Protein AF-A0A078M2H1-F1 (afdb_monomer)

Foldseek 3Di:
DPLAAQLEEEEDADWAPDDQFWGWDADPPAPFGTFPLQTHGDDDVDDPDDLLVSQCVQQSNQQVVCLLQLAADDSVRSVVCSPVVVVQVVLVVLSYGGYHLVRDQCVVSQVSYDLSYEYEAEAPSRVVSVCVRCVVCVVVRNYHYDYDYHSHPVDPDLSRPRRVDPDPDDPSCVVSCVVSVVPRVVSNCSSPVPDD

pLDDT: mean 82.51, std 16.73, range [31.75, 97.06]

Radius of gyration: 16.87 Å; Cα contacts (8 Å, |Δi|>4): 284; chains: 1; bounding box: 50×32×49 Å

Structure (mmCIF, N/CA/C/O backbone):
data_AF-A0A078M2H1-F1
#
_entry.id   AF-A0A078M2H1-F1
#
loop_
_atom_site.group_PDB
_atom_site.id
_atom_site.type_symbol
_atom_site.label_atom_id
_atom_site.label_alt_id
_atom_site.label_comp_id
_atom_site.label_asym_id
_atom_site.label_entity_id
_atom_site.label_seq_id
_atom_site.pdbx_PDB_ins_code
_atom_site.Cartn_x
_atom_site.Cartn_y
_atom_site.Cartn_z
_atom_site.occupancy
_atom_site.B_iso_or_equiv
_atom_site.auth_seq_id
_atom_site.auth_comp_id
_atom_site.auth_asym_id
_atom_site.auth_atom_id
_atom_site.pdbx_PDB_model_num
ATOM 1 N N . MET A 1 1 ? -27.113 0.661 0.674 1.00 39.84 1 MET A N 1
ATOM 2 C CA . MET A 1 1 ? -25.669 0.653 0.368 1.00 39.84 1 MET A CA 1
ATOM 3 C C . MET A 1 1 ? -25.062 -0.439 1.224 1.00 39.84 1 MET A C 1
ATOM 5 O O . MET A 1 1 ? -25.234 -0.373 2.432 1.00 39.84 1 MET A O 1
ATOM 9 N N . HIS A 1 2 ? -24.486 -1.487 0.631 1.00 3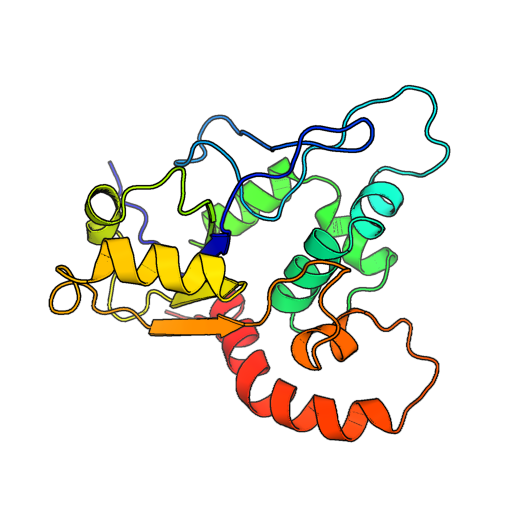9.72 2 HIS A N 1
ATOM 10 C CA . HIS A 1 2 ? -23.694 -2.438 1.411 1.00 39.72 2 HIS A CA 1
ATOM 11 C C . HIS A 1 2 ? -22.435 -1.694 1.863 1.00 39.72 2 HIS A C 1
ATOM 13 O O . HIS A 1 2 ? -21.649 -1.276 1.018 1.00 39.72 2 HIS A O 1
ATOM 19 N N . ASN A 1 3 ? -22.292 -1.445 3.164 1.00 54.53 3 ASN A N 1
ATOM 20 C CA . ASN A 1 3 ? -21.039 -0.939 3.713 1.00 54.53 3 ASN A CA 1
ATOM 21 C C . ASN A 1 3 ? -20.023 -2.082 3.631 1.00 54.53 3 ASN A C 1
ATOM 23 O O . ASN A 1 3 ? -20.077 -3.013 4.427 1.00 54.53 3 ASN A O 1
ATOM 27 N N . GLU A 1 4 ? -19.154 -2.053 2.621 1.00 76.06 4 GLU A N 1
ATOM 28 C CA . GLU A 1 4 ? -18.017 -2.970 2.531 1.00 76.06 4 GLU A CA 1
ATOM 29 C C . GLU A 1 4 ? -17.060 -2.679 3.698 1.00 76.06 4 GLU A C 1
ATOM 31 O O . GLU A 1 4 ? -16.444 -1.601 3.746 1.00 76.06 4 GLU A O 1
ATOM 36 N N . ASN A 1 5 ? -16.957 -3.626 4.638 1.00 85.31 5 ASN A N 1
ATOM 37 C CA . ASN A 1 5 ? -15.998 -3.567 5.741 1.00 85.31 5 ASN A CA 1
ATOM 38 C C . ASN A 1 5 ? -14.567 -3.543 5.192 1.00 85.31 5 ASN A C 1
ATOM 40 O O . ASN A 1 5 ? -14.209 -4.287 4.274 1.00 85.31 5 ASN A O 1
ATOM 44 N N . ILE A 1 6 ? -13.734 -2.687 5.777 1.00 91.88 6 ILE A N 1
ATOM 45 C CA . ILE A 1 6 ? -12.313 -2.601 5.455 1.00 91.88 6 ILE A CA 1
ATOM 46 C C . ILE A 1 6 ? -11.591 -3.670 6.272 1.00 91.88 6 ILE A C 1
ATOM 48 O O . ILE A 1 6 ? -11.530 -3.597 7.496 1.00 91.88 6 ILE A O 1
ATOM 52 N N . ARG A 1 7 ? -11.004 -4.652 5.588 1.00 91.19 7 ARG A N 1
ATOM 53 C CA . ARG A 1 7 ? -10.218 -5.719 6.227 1.00 91.19 7 ARG A CA 1
ATOM 54 C C . ARG A 1 7 ? -8.783 -5.280 6.455 1.00 91.19 7 ARG A C 1
ATOM 56 O O . ARG A 1 7 ? -8.228 -5.505 7.523 1.00 91.19 7 ARG A O 1
ATOM 63 N N . VAL A 1 8 ? -8.190 -4.625 5.457 1.00 93.12 8 VAL A N 1
ATOM 64 C CA . VAL A 1 8 ? -6.837 -4.073 5.557 1.00 93.12 8 VAL A CA 1
ATOM 65 C C . VAL A 1 8 ? -6.813 -2.655 5.005 1.00 93.12 8 VAL A C 1
ATOM 67 O O . VAL A 1 8 ? -7.212 -2.414 3.865 1.00 93.12 8 VAL A O 1
ATOM 70 N N . LEU A 1 9 ? -6.283 -1.722 5.789 1.00 95.12 9 LEU A N 1
ATOM 71 C CA . LEU A 1 9 ? -6.011 -0.357 5.366 1.00 95.12 9 LEU A CA 1
ATOM 72 C C . LEU A 1 9 ? -4.499 -0.138 5.279 1.00 95.12 9 LEU A C 1
ATOM 74 O O . LEU A 1 9 ? -3.807 -0.044 6.290 1.00 95.12 9 LEU A O 1
ATOM 78 N N . VAL A 1 10 ? -3.976 -0.051 4.061 1.00 96.38 10 VAL A N 1
ATOM 79 C CA . VAL A 1 10 ? -2.576 0.278 3.789 1.00 96.38 10 VAL A CA 1
ATOM 80 C C . VAL A 1 10 ? -2.447 1.790 3.661 1.00 96.38 10 VAL A C 1
ATOM 82 O O . VAL A 1 10 ? -2.921 2.394 2.697 1.00 96.38 10 VAL A O 1
ATOM 85 N N . VAL A 1 11 ? -1.790 2.414 4.631 1.00 96.69 11 VAL A N 1
ATOM 86 C CA . VAL A 1 11 ? -1.779 3.867 4.786 1.00 96.69 11 VAL A CA 1
ATOM 87 C C . VAL A 1 11 ? -0.423 4.440 4.377 1.00 96.69 11 VAL A C 1
ATOM 89 O O . VAL A 1 11 ? 0.631 4.075 4.907 1.00 96.69 11 VAL A O 1
ATOM 92 N N . GLY A 1 12 ? -0.453 5.359 3.415 1.00 95.75 12 GLY A N 1
ATOM 93 C CA . GLY A 1 12 ? 0.653 6.240 3.057 1.00 95.75 12 GLY A CA 1
ATOM 94 C C . GLY A 1 12 ? 0.450 7.648 3.607 1.00 95.75 12 GLY A C 1
ATOM 95 O O . GLY A 1 12 ? -0.657 8.036 3.978 1.00 95.75 12 GLY A O 1
ATOM 96 N N . LEU A 1 13 ? 1.524 8.437 3.654 1.00 95.69 13 LEU A N 1
ATOM 97 C CA . LEU A 1 13 ? 1.434 9.826 4.104 1.00 95.69 13 LEU A CA 1
ATOM 98 C C . LEU A 1 13 ? 0.734 10.718 3.069 1.00 95.69 13 LEU A C 1
ATOM 100 O O . LEU A 1 13 ? -0.142 11.510 3.405 1.00 95.69 13 LEU A O 1
ATOM 104 N N . ASP A 1 14 ? 1.187 10.637 1.822 1.00 95.44 14 ASP A N 1
ATOM 105 C CA . ASP A 1 14 ? 0.842 11.563 0.749 1.00 95.44 14 ASP A CA 1
ATOM 106 C C . ASP A 1 14 ? 0.914 10.844 -0.599 1.00 95.44 14 ASP A C 1
ATOM 108 O O . ASP A 1 14 ? 1.615 9.836 -0.754 1.00 95.44 14 ASP A O 1
ATOM 112 N N . LYS A 1 15 ? 0.221 11.392 -1.592 1.00 94.56 15 LYS A N 1
ATOM 113 C CA . LYS A 1 15 ? 0.168 10.825 -2.938 1.00 94.56 15 LYS A CA 1
ATOM 114 C C . LYS A 1 15 ? 1.531 10.859 -3.625 1.00 94.56 15 LYS A C 1
ATOM 116 O O . LYS A 1 15 ? 2.390 11.692 -3.326 1.00 94.56 15 LYS A O 1
ATOM 121 N N . TYR A 1 16 ? 1.717 9.999 -4.629 1.00 92.31 16 TYR A N 1
ATOM 122 C CA . TYR A 1 16 ? 2.923 10.061 -5.455 1.00 92.31 16 TYR A CA 1
ATOM 123 C C . TYR A 1 16 ? 3.120 11.462 -6.056 1.00 92.31 16 TYR A C 1
ATOM 125 O O . TYR A 1 16 ? 2.176 12.024 -6.625 1.00 92.31 16 TYR A O 1
ATOM 133 N N . PRO A 1 17 ? 4.351 12.007 -6.028 1.00 90.88 17 PRO A N 1
ATOM 134 C CA . PRO A 1 17 ? 4.643 13.259 -6.699 1.00 90.88 17 PRO A CA 1
ATOM 135 C C . PRO A 1 17 ? 4.486 13.084 -8.207 1.00 90.88 17 PRO A C 1
ATOM 137 O O . PRO A 1 17 ? 4.957 12.107 -8.799 1.00 90.88 17 PRO A O 1
ATOM 140 N N . ARG A 1 18 ? 3.862 14.070 -8.849 1.00 92.50 18 ARG A N 1
ATOM 141 C CA . ARG A 1 18 ? 3.760 14.119 -10.305 1.00 92.50 18 ARG A CA 1
ATOM 142 C C . ARG A 1 18 ? 5.128 14.452 -10.897 1.00 92.50 18 ARG A C 1
ATOM 144 O O . ARG A 1 18 ? 5.689 15.507 -10.622 1.00 92.50 18 ARG A O 1
ATOM 151 N N . ASN A 1 19 ? 5.650 13.563 -11.732 1.00 90.44 19 ASN A N 1
ATOM 152 C CA . ASN A 1 19 ? 6.889 13.771 -12.478 1.00 90.44 19 ASN A CA 1
ATOM 153 C C . ASN A 1 19 ? 6.769 13.178 -13.893 1.00 90.44 19 ASN A C 1
ATOM 155 O O . ASN A 1 19 ? 5.705 12.724 -14.293 1.00 90.44 19 ASN A O 1
ATOM 159 N N . LYS A 1 20 ? 7.850 13.175 -14.674 1.00 87.94 20 LYS A N 1
ATOM 160 C CA . LYS A 1 20 ? 7.848 12.658 -16.056 1.00 87.94 20 LYS A CA 1
ATOM 161 C C . LYS A 1 20 ? 7.541 11.159 -16.175 1.00 87.94 20 LYS A C 1
ATOM 163 O O . LYS A 1 20 ? 6.956 10.718 -17.155 1.00 87.94 20 LYS A O 1
ATOM 168 N N . ARG A 1 21 ? 7.904 10.365 -15.166 1.00 88.44 21 ARG A N 1
ATOM 169 C CA . ARG A 1 21 ? 7.806 8.897 -15.192 1.00 88.44 21 ARG A CA 1
ATOM 170 C C . ARG A 1 21 ? 6.458 8.397 -14.684 1.00 88.44 21 ARG A C 1
ATOM 172 O O . ARG A 1 21 ? 5.886 7.480 -15.269 1.00 88.44 21 ARG A O 1
ATOM 179 N N . TYR A 1 22 ? 5.966 8.990 -13.601 1.00 93.38 22 TYR A N 1
ATOM 180 C CA . TYR A 1 22 ? 4.737 8.572 -12.932 1.00 93.38 22 TYR A CA 1
ATOM 181 C C . TYR A 1 22 ? 4.099 9.715 -12.132 1.00 93.38 22 TYR A C 1
ATOM 183 O O . TYR A 1 22 ? 4.688 10.783 -11.943 1.00 93.38 22 TYR A O 1
ATOM 191 N N . GLY A 1 23 ? 2.883 9.484 -11.651 1.00 95.62 23 GLY A N 1
ATOM 192 C CA . GLY A 1 23 ? 2.156 10.392 -10.773 1.00 95.62 23 GLY A CA 1
ATOM 193 C C . GLY A 1 23 ? 1.088 9.677 -9.941 1.00 95.62 23 GLY A C 1
ATOM 194 O O . GLY A 1 23 ? 1.080 8.444 -9.879 1.00 95.62 23 GLY A O 1
ATOM 195 N N . PRO A 1 24 ? 0.195 10.443 -9.295 1.00 96.56 24 PRO A N 1
ATOM 196 C CA . PRO A 1 24 ? -0.878 9.883 -8.485 1.00 96.56 24 PRO A CA 1
ATOM 197 C C . PRO A 1 24 ? -1.902 9.147 -9.358 1.00 96.56 24 PRO A C 1
ATOM 199 O O . PRO A 1 24 ? -2.243 9.609 -10.452 1.00 96.56 24 PRO A O 1
ATOM 202 N N . LEU A 1 25 ? -2.392 8.012 -8.859 1.00 96.12 25 LEU A N 1
ATOM 203 C CA . LEU A 1 25 ? -3.487 7.258 -9.459 1.00 96.12 25 LEU A CA 1
ATOM 204 C C . LEU A 1 25 ? -4.806 7.642 -8.779 1.00 96.12 25 LEU A C 1
ATOM 206 O O . LEU A 1 25 ? -4.923 7.547 -7.560 1.00 96.12 25 LEU A O 1
ATOM 210 N N . SER A 1 26 ? -5.792 8.037 -9.581 1.00 94.31 26 SER A N 1
ATOM 211 C CA . SER A 1 26 ? -7.188 8.214 -9.170 1.00 94.31 26 SER A CA 1
ATOM 212 C C . SER A 1 26 ? -8.051 7.333 -10.060 1.00 94.31 26 SER A C 1
ATOM 214 O O . SER A 1 26 ? -7.862 7.337 -11.279 1.00 94.31 26 SER A O 1
ATOM 216 N N . LEU A 1 27 ? -8.984 6.597 -9.461 1.00 92.00 27 LEU A N 1
ATOM 217 C CA . LEU A 1 27 ? -9.858 5.654 -10.154 1.00 92.00 27 LEU A CA 1
ATOM 218 C C . LEU A 1 27 ? -11.318 5.989 -9.874 1.00 92.00 27 LEU A C 1
ATOM 220 O O . LEU A 1 27 ? -11.693 6.309 -8.748 1.00 92.00 27 LEU A O 1
ATOM 224 N N . LYS A 1 28 ? -12.160 5.886 -10.902 1.00 87.00 28 LYS A N 1
ATOM 225 C CA . LYS A 1 28 ? -13.607 6.019 -10.730 1.00 87.00 28 LYS A CA 1
ATOM 226 C C . LYS A 1 28 ? -14.126 4.812 -9.944 1.00 87.00 28 LYS A C 1
ATOM 228 O O . LYS A 1 28 ? -13.839 3.679 -10.310 1.00 87.00 28 LYS A O 1
ATOM 233 N N . GLY A 1 29 ? -14.912 5.055 -8.896 1.00 82.00 29 GLY A N 1
ATOM 234 C CA . GLY A 1 29 ? -15.460 3.986 -8.049 1.00 82.00 29 GLY A CA 1
ATOM 235 C C . GLY A 1 29 ? -14.485 3.446 -6.997 1.00 82.00 29 GLY A C 1
ATOM 236 O O . GLY A 1 29 ? -14.784 2.445 -6.345 1.00 82.00 29 GLY A O 1
ATOM 237 N N . TYR A 1 30 ? -13.332 4.095 -6.822 1.00 87.50 30 TYR A N 1
ATOM 238 C CA . TYR A 1 30 ? -12.505 3.927 -5.636 1.00 87.50 30 TYR A CA 1
ATOM 239 C C . TYR A 1 30 ? -12.925 4.964 -4.596 1.00 87.50 30 TYR A C 1
ATOM 241 O O . TYR A 1 30 ? -13.075 6.138 -4.926 1.00 87.50 30 TYR A O 1
ATOM 249 N N . ASP A 1 31 ? -13.144 4.523 -3.360 1.00 82.69 31 ASP A N 1
ATOM 250 C CA . ASP A 1 31 ? -13.816 5.319 -2.322 1.00 82.69 31 ASP A CA 1
ATOM 251 C C . ASP A 1 31 ? -12.963 6.508 -1.827 1.00 82.69 31 ASP A C 1
ATOM 253 O O . ASP A 1 31 ? -13.439 7.339 -1.061 1.00 82.69 31 ASP A O 1
ATOM 257 N N . PHE A 1 32 ? -11.708 6.599 -2.278 1.00 85.94 32 PHE A N 1
ATOM 258 C CA . PHE A 1 32 ? -10.715 7.577 -1.841 1.00 85.94 32 PHE A CA 1
ATOM 259 C C . PHE A 1 32 ? -10.132 8.365 -3.025 1.00 85.94 32 PHE A C 1
ATOM 261 O O . PHE A 1 32 ? -10.048 7.862 -4.147 1.00 85.94 32 PHE A O 1
ATOM 268 N N . CYS A 1 33 ? -9.673 9.594 -2.766 1.00 86.50 33 CYS A N 1
ATOM 269 C CA . CYS A 1 33 ? -9.192 10.529 -3.792 1.00 86.50 33 CYS A CA 1
ATOM 270 C C . CYS A 1 33 ? -8.046 9.972 -4.654 1.00 86.50 33 CYS A C 1
ATOM 272 O O . CYS A 1 33 ? -8.110 9.983 -5.891 1.00 86.50 33 CYS A O 1
ATOM 274 N N . THR A 1 34 ? -6.975 9.505 -4.010 1.00 94.38 34 THR A N 1
ATOM 275 C CA . THR A 1 34 ? -5.833 8.889 -4.688 1.00 94.38 34 THR A CA 1
ATOM 276 C C . THR A 1 34 ? -5.389 7.613 -3.986 1.00 94.38 34 THR A C 1
ATOM 278 O O . THR A 1 34 ? -5.473 7.480 -2.766 1.00 94.38 34 THR A O 1
ATOM 281 N N . VAL A 1 35 ? -4.898 6.664 -4.780 1.00 96.06 35 VAL A N 1
ATOM 282 C CA . VAL A 1 35 ? -4.426 5.366 -4.298 1.00 96.06 35 VAL A CA 1
ATOM 283 C C . VAL A 1 35 ? -2.999 5.517 -3.762 1.00 96.06 35 VAL A C 1
ATOM 285 O O . VAL A 1 35 ? -2.096 5.944 -4.488 1.00 96.06 35 VAL A O 1
ATOM 288 N N . ALA A 1 36 ? -2.771 5.172 -2.493 1.00 96.19 36 ALA A N 1
ATOM 289 C CA . ALA A 1 36 ? -1.424 5.172 -1.921 1.00 96.19 36 ALA A CA 1
ATOM 290 C C . ALA A 1 36 ? -0.551 4.059 -2.519 1.00 96.19 36 ALA A C 1
ATOM 292 O O . ALA A 1 36 ? -1.036 2.990 -2.873 1.00 96.19 36 ALA A O 1
ATOM 293 N N . PHE A 1 37 ? 0.758 4.304 -2.623 1.00 96.00 37 PHE A N 1
ATOM 294 C CA . PHE A 1 37 ? 1.787 3.354 -3.087 1.00 96.00 37 PHE A CA 1
ATOM 295 C C . PHE A 1 37 ? 1.630 2.748 -4.490 1.00 96.00 37 PHE A C 1
ATOM 297 O O . PHE A 1 37 ? 2.608 2.189 -4.994 1.00 96.00 37 PHE A O 1
ATOM 304 N N . ILE A 1 38 ? 0.505 2.958 -5.179 1.00 96.25 38 ILE A N 1
ATOM 305 C CA . ILE A 1 38 ? 0.244 2.488 -6.543 1.00 96.25 38 ILE A CA 1
ATOM 306 C C . ILE A 1 38 ? 0.331 3.670 -7.529 1.00 96.25 38 ILE A C 1
ATOM 308 O O . ILE A 1 38 ? -0.500 4.580 -7.491 1.00 96.25 38 ILE A O 1
ATOM 312 N N . PRO A 1 39 ? 1.361 3.717 -8.393 1.00 96.06 39 PRO A N 1
ATOM 313 C CA . PRO A 1 39 ? 1.595 4.854 -9.272 1.00 96.06 39 PRO A CA 1
ATOM 314 C C . PRO A 1 39 ? 0.789 4.745 -10.570 1.00 96.06 39 PRO A C 1
ATOM 316 O O . PRO A 1 39 ? 0.623 3.665 -11.132 1.00 96.06 39 PRO A O 1
ATOM 319 N N . LYS A 1 40 ? 0.392 5.891 -11.126 1.00 95.50 40 LYS A N 1
ATOM 320 C CA . LYS A 1 40 ? -0.014 5.988 -12.531 1.00 95.50 40 LYS A CA 1
ATOM 321 C C . LYS A 1 40 ? 1.224 6.242 -13.382 1.00 95.50 40 LYS A C 1
ATOM 323 O O . LYS A 1 40 ? 1.898 7.253 -13.178 1.00 95.50 40 LYS A O 1
ATOM 328 N N . LEU A 1 41 ? 1.527 5.364 -14.337 1.00 93.81 41 LEU A N 1
ATOM 329 C CA . LEU A 1 41 ? 2.568 5.649 -15.325 1.00 93.81 41 LEU A CA 1
ATOM 330 C C . LEU A 1 41 ? 2.140 6.820 -16.210 1.00 93.81 41 LEU A C 1
ATOM 332 O O . LEU A 1 41 ? 1.007 6.885 -16.687 1.00 93.81 41 LEU A O 1
ATOM 336 N N . ASN A 1 42 ? 3.070 7.735 -16.462 1.00 89.38 42 ASN A N 1
ATOM 337 C CA . ASN A 1 42 ? 2.849 8.800 -17.429 1.00 89.38 42 ASN A CA 1
ATOM 338 C C . ASN A 1 42 ? 3.321 8.311 -18.801 1.00 89.38 42 ASN A C 1
ATOM 340 O O . ASN A 1 42 ? 4.447 7.834 -18.942 1.00 89.38 42 ASN A O 1
ATOM 344 N N . ASN A 1 43 ? 2.457 8.379 -19.813 1.00 71.62 43 ASN A N 1
ATOM 345 C CA . ASN A 1 43 ? 2.768 7.908 -21.165 1.00 71.62 43 ASN A CA 1
ATOM 346 C C . ASN A 1 43 ? 3.677 8.903 -21.895 1.00 71.62 43 ASN A C 1
ATOM 348 O O . ASN A 1 43 ? 3.235 9.667 -22.752 1.00 71.62 43 ASN A O 1
ATOM 352 N N . GLU A 1 44 ? 4.968 8.892 -21.572 1.00 64.94 44 GLU A N 1
ATOM 353 C CA . GLU A 1 44 ? 5.970 9.518 -22.426 1.00 64.94 44 GLU A CA 1
ATOM 354 C C . GLU A 1 44 ? 6.308 8.566 -23.581 1.00 64.94 44 GLU A C 1
ATOM 356 O O . GLU A 1 44 ? 6.845 7.479 -23.371 1.00 64.94 44 GLU A O 1
ATOM 361 N N . LYS A 1 45 ? 6.023 9.000 -24.817 1.00 57.78 45 LYS A N 1
ATOM 362 C CA . LYS A 1 45 ? 6.210 8.270 -26.092 1.00 57.78 45 LYS A CA 1
ATOM 363 C C . LYS A 1 45 ? 7.656 7.798 -26.389 1.00 57.78 45 LYS A C 1
ATOM 365 O O . LYS A 1 45 ? 7.934 7.372 -27.502 1.00 57.78 45 LYS A O 1
ATOM 370 N N . LYS A 1 46 ? 8.599 7.920 -25.446 1.00 61.03 46 LYS A N 1
ATOM 371 C CA . LYS A 1 46 ? 10.046 7.695 -25.635 1.00 61.03 46 LYS A CA 1
ATOM 372 C C . LYS A 1 46 ? 10.665 6.650 -24.696 1.00 61.03 46 LYS A C 1
ATOM 374 O O . LYS A 1 46 ? 11.885 6.491 -24.708 1.00 61.03 46 LYS A O 1
ATOM 379 N N . HIS A 1 47 ? 9.883 5.947 -23.878 1.00 63.97 47 HIS A N 1
ATOM 380 C CA . HIS A 1 47 ? 10.446 4.902 -23.021 1.00 63.97 47 HIS A CA 1
ATOM 381 C C . HIS A 1 47 ? 10.719 3.614 -23.809 1.00 63.97 47 HIS A C 1
ATOM 383 O O . HIS A 1 47 ? 9.837 3.096 -24.481 1.00 63.97 47 HIS A O 1
ATOM 389 N N . LYS A 1 48 ? 11.960 3.114 -23.719 1.00 74.31 48 LYS A N 1
ATOM 390 C CA . LYS A 1 48 ? 12.375 1.815 -24.284 1.00 74.31 48 LYS A CA 1
ATOM 391 C C . LYS A 1 48 ? 11.924 0.624 -23.431 1.00 74.31 48 LYS A C 1
ATOM 393 O O . LYS A 1 48 ? 11.853 -0.485 -23.940 1.00 74.31 48 LYS A O 1
ATOM 398 N N . ASP A 1 49 ? 11.668 0.875 -22.151 1.00 82.56 49 ASP A N 1
ATOM 399 C CA . ASP A 1 49 ? 11.225 -0.121 -21.179 1.00 82.56 49 ASP A CA 1
ATOM 400 C C . ASP A 1 49 ? 9.726 -0.412 -21.349 1.00 82.56 49 ASP A C 1
ATOM 402 O O . ASP A 1 49 ? 8.933 0.511 -21.565 1.00 82.56 49 ASP A O 1
ATOM 406 N N . SER A 1 50 ? 9.332 -1.668 -21.154 1.00 89.94 50 SER A N 1
ATOM 407 C CA . SER A 1 50 ? 7.932 -2.069 -20.986 1.00 89.94 50 SER A CA 1
ATOM 408 C C . SER A 1 50 ? 7.311 -1.453 -19.725 1.00 89.94 50 SER A C 1
ATOM 410 O O . SER A 1 50 ? 8.010 -1.098 -18.774 1.00 89.94 50 SER A O 1
ATOM 412 N N . ASP A 1 51 ? 5.981 -1.367 -19.658 1.00 91.56 51 ASP A N 1
ATOM 413 C CA . ASP A 1 51 ? 5.297 -0.848 -18.464 1.00 91.56 51 ASP A CA 1
ATOM 414 C C . ASP A 1 51 ? 5.607 -1.663 -17.201 1.00 91.56 51 ASP A C 1
ATOM 416 O O . ASP A 1 51 ? 5.799 -1.082 -16.131 1.00 91.56 51 ASP A O 1
ATOM 420 N N . CYS A 1 52 ? 5.758 -2.985 -17.336 1.00 92.31 52 CYS A N 1
ATOM 421 C CA . CYS A 1 52 ? 6.191 -3.858 -16.245 1.00 92.31 52 CYS A CA 1
ATOM 422 C C . CYS A 1 52 ? 7.562 -3.428 -15.709 1.00 92.31 52 CYS A C 1
ATOM 424 O O . CYS A 1 52 ? 7.715 -3.210 -14.510 1.00 92.31 52 CYS A O 1
ATOM 426 N N . GLU A 1 53 ? 8.552 -3.239 -16.585 1.00 91.94 53 GLU A N 1
ATOM 427 C CA . GLU A 1 53 ? 9.894 -2.798 -16.186 1.00 91.94 53 GLU A CA 1
ATOM 428 C C . GLU A 1 53 ? 9.877 -1.402 -15.562 1.00 91.94 53 GLU A C 1
ATOM 430 O O . GLU A 1 53 ? 10.562 -1.151 -14.567 1.00 91.94 53 GLU A O 1
ATOM 435 N N . ARG A 1 54 ? 9.080 -0.485 -16.118 1.00 92.88 54 ARG A N 1
ATOM 436 C CA . ARG A 1 54 ? 8.940 0.881 -15.599 1.00 92.88 54 ARG A CA 1
ATOM 437 C C . ARG A 1 54 ? 8.359 0.883 -14.189 1.00 92.88 54 ARG A C 1
ATOM 439 O O . ARG A 1 54 ? 8.897 1.576 -13.330 1.00 92.88 54 ARG A O 1
ATOM 446 N N . LEU A 1 55 ? 7.309 0.098 -13.943 1.00 94.25 55 LEU A N 1
ATOM 447 C CA . LEU A 1 55 ? 6.697 -0.063 -12.622 1.00 94.25 55 LEU A CA 1
ATOM 448 C C . LEU A 1 55 ? 7.624 -0.793 -11.648 1.00 94.25 55 LEU A C 1
ATOM 450 O O . LEU A 1 55 ? 7.766 -0.359 -10.507 1.00 94.25 55 LEU A O 1
ATOM 454 N N . TYR A 1 56 ? 8.313 -1.843 -12.096 1.00 93.25 56 TYR A N 1
ATOM 455 C CA . TYR A 1 56 ? 9.251 -2.607 -11.269 1.00 93.25 56 TYR A CA 1
ATOM 456 C C . TYR A 1 56 ? 10.445 -1.764 -10.789 1.00 93.25 56 TYR A C 1
ATOM 458 O O . TYR A 1 56 ? 10.970 -1.973 -9.692 1.00 93.25 56 TYR A O 1
ATOM 466 N N . LYS A 1 57 ? 10.861 -0.768 -11.586 1.00 92.12 57 LYS A N 1
ATOM 467 C CA . LYS A 1 57 ? 11.890 0.220 -11.215 1.00 92.12 57 LYS A CA 1
ATOM 468 C C . LYS A 1 57 ? 11.405 1.245 -10.178 1.00 92.12 57 LYS A C 1
ATOM 470 O O . LYS A 1 57 ? 12.235 1.946 -9.598 1.00 92.12 57 LYS A O 1
ATOM 475 N N . ILE A 1 58 ? 10.100 1.349 -9.908 1.00 93.75 58 ILE A N 1
ATOM 476 C CA . ILE A 1 58 ? 9.566 2.184 -8.824 1.00 93.75 58 ILE A CA 1
ATOM 477 C C . ILE A 1 58 ? 9.694 1.395 -7.516 1.00 93.75 58 ILE A C 1
ATOM 479 O O . ILE A 1 58 ? 8.807 0.631 -7.140 1.00 93.75 58 ILE A O 1
ATOM 483 N N . THR A 1 59 ? 10.814 1.592 -6.812 1.00 92.62 59 THR A N 1
ATOM 484 C CA . THR A 1 59 ? 11.192 0.824 -5.611 1.00 92.62 59 THR A CA 1
ATOM 485 C C . THR A 1 59 ? 10.072 0.710 -4.580 1.00 92.62 59 THR A C 1
ATOM 487 O O . THR A 1 59 ? 9.827 -0.382 -4.079 1.00 92.62 59 THR A O 1
ATOM 490 N N . SER A 1 60 ? 9.362 1.802 -4.282 1.00 94.44 60 SER A N 1
ATOM 491 C CA . SER A 1 60 ? 8.279 1.773 -3.293 1.00 94.44 60 SER A CA 1
ATOM 492 C C . SER A 1 60 ? 7.114 0.894 -3.714 1.00 94.44 60 SER A C 1
ATOM 494 O O . SER A 1 60 ? 6.616 0.126 -2.898 1.00 94.44 60 SER A O 1
ATOM 496 N N . TYR A 1 61 ? 6.735 0.935 -4.991 1.00 95.81 61 TYR A N 1
ATOM 497 C CA . TYR A 1 61 ? 5.685 0.072 -5.514 1.00 95.81 61 TYR A CA 1
ATOM 498 C C . TYR A 1 61 ? 6.116 -1.400 -5.490 1.00 95.81 61 TYR A C 1
ATOM 500 O O . TYR A 1 61 ? 5.403 -2.242 -4.948 1.00 95.81 61 TYR A O 1
ATOM 508 N N . ARG A 1 62 ? 7.332 -1.706 -5.970 1.00 93.94 62 ARG A N 1
ATOM 509 C CA . ARG A 1 62 ? 7.897 -3.066 -5.928 1.00 93.94 62 ARG A CA 1
ATOM 510 C C . ARG A 1 62 ? 7.944 -3.631 -4.510 1.00 93.94 62 ARG A C 1
ATOM 512 O O . ARG A 1 62 ? 7.532 -4.771 -4.300 1.00 93.94 62 ARG A O 1
ATOM 519 N N . ARG A 1 63 ? 8.444 -2.850 -3.549 1.00 92.00 63 ARG A N 1
ATOM 520 C CA . ARG A 1 63 ? 8.550 -3.249 -2.140 1.00 92.00 63 ARG A CA 1
ATOM 521 C C . ARG A 1 63 ? 7.178 -3.539 -1.539 1.00 92.00 63 ARG A C 1
ATOM 523 O O . ARG A 1 63 ? 7.021 -4.592 -0.938 1.00 92.00 63 ARG A O 1
ATOM 530 N N . VAL A 1 64 ? 6.182 -2.677 -1.762 1.00 93.50 64 VAL A N 1
ATOM 531 C CA . VAL A 1 64 ? 4.817 -2.889 -1.244 1.00 93.50 64 VAL A CA 1
ATOM 532 C C . VAL A 1 64 ? 4.159 -4.114 -1.882 1.00 93.50 64 VAL A C 1
ATOM 534 O O . VAL A 1 64 ? 3.600 -4.936 -1.164 1.00 93.50 64 VAL A O 1
ATOM 537 N N . MET A 1 65 ? 4.271 -4.307 -3.200 1.00 93.31 65 MET A N 1
ATOM 538 C CA . MET A 1 65 ? 3.721 -5.510 -3.845 1.00 93.31 65 MET A CA 1
ATOM 539 C C . MET A 1 65 ? 4.417 -6.789 -3.361 1.00 93.31 65 MET A C 1
ATOM 541 O O . MET A 1 65 ? 3.754 -7.799 -3.144 1.00 93.31 65 MET A O 1
ATOM 545 N N . SER A 1 66 ? 5.736 -6.748 -3.150 1.00 88.69 66 SER A N 1
ATOM 546 C CA . SER A 1 66 ? 6.499 -7.892 -2.627 1.00 88.69 66 SER A CA 1
ATOM 547 C C . SER A 1 66 ? 6.144 -8.196 -1.171 1.00 88.69 66 SER A C 1
ATOM 549 O O . SER A 1 66 ? 5.971 -9.353 -0.802 1.00 88.69 66 SER A O 1
ATOM 551 N N . PHE A 1 67 ? 5.957 -7.152 -0.363 1.00 88.06 67 PHE A N 1
ATOM 552 C CA . PHE A 1 67 ? 5.480 -7.249 1.012 1.00 88.06 67 PHE A CA 1
ATOM 553 C C . PHE A 1 67 ? 4.101 -7.912 1.086 1.00 88.06 67 PHE A C 1
ATOM 555 O O . PHE A 1 67 ? 3.934 -8.891 1.804 1.00 88.06 67 PHE A O 1
ATOM 562 N N . LEU A 1 68 ? 3.138 -7.459 0.277 1.00 86.44 68 LEU A N 1
ATOM 563 C CA . LEU A 1 68 ? 1.796 -8.056 0.230 1.00 86.44 68 LEU A CA 1
ATOM 564 C C . LEU A 1 68 ? 1.803 -9.485 -0.334 1.00 86.44 68 LEU A C 1
ATOM 566 O O . LEU A 1 68 ? 0.952 -10.300 0.016 1.00 86.44 68 LEU A O 1
ATOM 570 N N . ALA A 1 69 ? 2.774 -9.804 -1.193 1.00 84.75 69 ALA A N 1
ATOM 571 C CA . ALA A 1 69 ? 3.011 -11.156 -1.682 1.00 84.75 69 ALA A CA 1
ATOM 572 C C . ALA A 1 69 ? 3.792 -12.039 -0.693 1.00 84.75 69 ALA A C 1
ATOM 574 O O . ALA A 1 69 ? 4.006 -13.211 -0.996 1.00 84.75 69 ALA A O 1
ATOM 575 N N . GLY A 1 70 ? 4.254 -11.499 0.443 1.00 80.25 70 GLY A N 1
ATOM 576 C CA . GLY A 1 70 ? 5.027 -12.226 1.455 1.00 80.25 70 GLY A CA 1
ATOM 577 C C . GLY A 1 70 ? 6.396 -12.718 0.976 1.00 80.25 70 GLY A C 1
ATOM 578 O O . GLY A 1 70 ? 7.059 -13.475 1.679 1.00 80.25 70 GLY A O 1
ATOM 579 N N . LYS A 1 71 ? 6.830 -12.319 -0.226 1.00 82.56 71 LYS A N 1
ATOM 580 C CA . LYS A 1 71 ? 8.078 -12.773 -0.846 1.00 82.56 71 LYS A CA 1
ATOM 581 C C . LYS A 1 71 ? 8.638 -11.734 -1.817 1.00 82.56 71 LYS A C 1
ATOM 583 O O . LYS A 1 71 ? 7.874 -10.950 -2.383 1.00 82.56 71 LYS A O 1
ATOM 588 N N . PRO A 1 72 ? 9.953 -11.745 -2.086 1.00 85.25 72 PRO A N 1
ATOM 589 C CA . PRO A 1 72 ? 10.544 -10.904 -3.114 1.00 85.25 72 PRO A CA 1
ATOM 590 C C . PRO A 1 72 ? 9.997 -11.342 -4.473 1.00 85.25 72 PRO A C 1
ATOM 592 O O . PRO A 1 72 ? 10.046 -12.526 -4.812 1.00 85.25 72 PRO A O 1
ATOM 595 N N . LEU A 1 73 ? 9.457 -10.401 -5.243 1.00 85.81 73 LEU A N 1
ATOM 596 C CA . LEU A 1 73 ? 8.908 -10.690 -6.564 1.00 85.81 73 LEU A CA 1
ATOM 597 C C . LEU A 1 73 ? 9.987 -10.527 -7.625 1.00 85.81 73 LEU A C 1
ATOM 599 O O . LEU A 1 73 ? 10.565 -9.450 -7.759 1.00 85.81 73 LEU A O 1
ATOM 603 N N . LYS A 1 74 ? 10.208 -11.563 -8.436 1.00 89.25 74 LYS A N 1
ATOM 604 C CA . LYS A 1 74 ? 10.965 -11.413 -9.687 1.00 89.25 74 LYS A CA 1
ATOM 605 C C . LYS A 1 74 ? 10.138 -10.630 -10.707 1.00 89.25 74 LYS A C 1
ATOM 607 O O . LYS A 1 74 ? 8.912 -10.634 -10.637 1.00 89.25 74 LYS A O 1
ATOM 612 N N . MET A 1 75 ? 10.784 -10.045 -11.718 1.00 88.88 75 MET A N 1
ATOM 613 C CA . MET A 1 75 ? 10.098 -9.324 -12.807 1.00 88.88 75 MET A CA 1
ATOM 614 C C . MET A 1 75 ? 8.958 -10.143 -13.444 1.00 88.88 75 MET A C 1
ATOM 616 O O . MET A 1 75 ? 7.872 -9.625 -13.687 1.00 88.88 75 MET A O 1
ATOM 620 N N . THR A 1 76 ? 9.179 -11.442 -13.670 1.00 88.69 76 THR A N 1
ATOM 621 C CA . THR A 1 76 ? 8.174 -12.344 -14.252 1.00 88.69 76 THR A CA 1
ATOM 622 C C . THR A 1 76 ? 6.937 -12.486 -13.367 1.00 88.69 76 THR A C 1
ATOM 624 O O . THR A 1 76 ? 5.820 -12.430 -13.869 1.00 88.69 76 THR A O 1
ATOM 627 N N . GLU A 1 77 ? 7.113 -12.603 -12.051 1.00 90.31 77 GLU A N 1
ATOM 628 C CA . GLU A 1 77 ? 6.015 -12.663 -11.078 1.00 90.31 77 GLU A CA 1
ATOM 629 C C . GLU A 1 77 ? 5.364 -11.294 -10.871 1.00 90.31 77 GLU A C 1
ATOM 631 O O . GLU A 1 77 ? 4.162 -11.210 -10.628 1.00 90.31 77 GLU A O 1
ATOM 636 N N . PHE A 1 78 ? 6.151 -10.222 -10.981 1.00 92.38 78 PHE A N 1
ATOM 637 C CA . PHE A 1 78 ? 5.682 -8.852 -10.843 1.00 92.38 78 PHE A CA 1
ATOM 638 C C . PHE A 1 78 ? 4.779 -8.422 -12.002 1.00 92.38 78 PHE A C 1
ATOM 640 O O . PHE A 1 78 ? 3.932 -7.553 -11.820 1.00 92.38 78 PHE A O 1
ATOM 647 N N . SER A 1 79 ? 4.903 -9.058 -13.170 1.00 92.06 79 SER A N 1
ATOM 648 C CA . SER A 1 79 ? 4.100 -8.745 -14.357 1.00 92.06 79 SER A CA 1
ATOM 649 C C . SER A 1 79 ? 2.585 -8.737 -14.104 1.00 92.06 79 SER A C 1
ATOM 651 O O . SER A 1 79 ? 1.876 -7.934 -14.714 1.00 92.06 79 SER A O 1
ATOM 653 N N . LYS A 1 80 ? 2.088 -9.527 -13.139 1.00 91.88 80 LYS A N 1
ATOM 654 C CA . LYS A 1 80 ? 0.675 -9.523 -12.720 1.00 91.88 80 LYS A CA 1
ATOM 655 C C . LYS A 1 80 ? 0.212 -8.190 -12.117 1.00 91.88 80 LYS A C 1
ATOM 657 O O . LYS A 1 80 ? -0.972 -7.886 -12.158 1.00 91.88 80 LYS A O 1
ATOM 662 N N . TYR A 1 81 ? 1.144 -7.376 -11.623 1.00 94.12 81 TYR A N 1
ATOM 663 C CA . TYR A 1 81 ? 0.887 -6.051 -11.065 1.00 94.12 81 TYR A CA 1
ATOM 664 C C . TYR A 1 81 ? 1.032 -4.914 -12.094 1.00 94.12 81 TYR A C 1
ATOM 666 O O . TYR A 1 81 ? 0.991 -3.742 -11.740 1.00 94.12 81 TYR A O 1
ATOM 674 N N . THR A 1 82 ? 1.206 -5.224 -13.383 1.00 93.94 82 THR A N 1
ATOM 675 C CA . THR A 1 82 ? 1.437 -4.192 -14.413 1.00 93.94 82 THR A CA 1
ATOM 676 C C . THR A 1 82 ? 0.186 -3.359 -14.699 1.00 93.94 82 THR A C 1
ATOM 678 O O . THR A 1 82 ? 0.276 -2.153 -14.923 1.00 93.94 82 THR A O 1
ATOM 681 N N . ASN A 1 83 ? -0.998 -3.982 -14.680 1.00 94.31 83 ASN A N 1
ATOM 682 C CA . ASN A 1 83 ? -2.262 -3.264 -14.827 1.00 94.31 83 ASN A CA 1
ATOM 683 C C . ASN A 1 83 ? -2.714 -2.733 -13.462 1.00 94.31 83 ASN A C 1
ATOM 685 O O . ASN A 1 83 ? -3.458 -3.394 -12.740 1.00 94.31 83 ASN A O 1
ATOM 689 N N . VAL A 1 84 ? -2.241 -1.537 -13.115 1.00 94.75 84 VAL A N 1
ATOM 690 C CA . VAL A 1 84 ? -2.459 -0.936 -11.792 1.00 94.75 84 VAL A CA 1
ATOM 691 C C . VAL A 1 84 ? -3.934 -0.715 -11.451 1.00 94.75 84 VAL A C 1
ATOM 693 O O . VAL A 1 84 ? -4.295 -0.820 -10.286 1.00 94.75 84 VAL A O 1
ATOM 696 N N . GLU A 1 85 ? -4.802 -0.461 -12.435 1.00 94.62 85 GLU A N 1
ATOM 697 C CA . GLU A 1 85 ? -6.240 -0.288 -12.180 1.00 94.62 85 GLU A CA 1
ATOM 698 C C . GLU A 1 85 ? -6.871 -1.620 -11.768 1.00 94.62 85 GLU A C 1
ATOM 700 O O . GLU A 1 85 ? -7.538 -1.705 -10.737 1.00 94.62 85 GLU A O 1
ATOM 705 N N . LYS A 1 86 ? -6.572 -2.687 -12.521 1.00 93.81 86 LYS A N 1
ATOM 706 C CA . LYS A 1 86 ? -7.003 -4.049 -12.189 1.00 93.81 86 LYS A CA 1
ATOM 707 C C . LYS A 1 86 ? -6.487 -4.484 -10.814 1.00 93.81 86 LYS A C 1
ATOM 709 O O . LYS A 1 86 ? -7.258 -5.027 -10.035 1.00 93.81 86 LYS A O 1
ATOM 714 N N . VAL A 1 87 ? -5.225 -4.190 -10.494 1.00 93.62 87 VAL A N 1
ATOM 715 C CA . VAL A 1 87 ? -4.634 -4.489 -9.177 1.00 93.62 87 VAL A CA 1
ATOM 716 C C . VAL A 1 87 ? -5.427 -3.838 -8.046 1.00 93.62 87 VAL A C 1
ATOM 718 O O . VAL A 1 87 ? -5.716 -4.492 -7.049 1.00 93.62 87 VAL A O 1
ATOM 721 N N . VAL A 1 88 ? -5.795 -2.561 -8.187 1.00 94.12 88 VAL A N 1
ATOM 722 C CA . VAL A 1 88 ? -6.580 -1.861 -7.158 1.00 94.12 88 VAL A CA 1
ATOM 723 C C . VAL A 1 88 ? -7.960 -2.489 -6.996 1.00 94.12 88 VAL A C 1
ATOM 725 O O . VAL A 1 88 ? -8.403 -2.668 -5.866 1.00 94.12 88 VAL A O 1
ATOM 728 N N . HIS A 1 89 ? -8.619 -2.860 -8.096 1.00 92.75 89 HIS A N 1
ATOM 729 C CA . HIS A 1 89 ? -9.909 -3.547 -8.034 1.00 92.75 89 HIS A CA 1
ATOM 730 C C . HIS A 1 89 ? -9.808 -4.912 -7.343 1.00 92.75 89 HIS A C 1
ATOM 732 O O . HIS A 1 89 ? -10.579 -5.168 -6.426 1.00 92.75 89 HIS A O 1
ATOM 738 N N . GLU A 1 90 ? -8.819 -5.738 -7.692 1.00 91.56 90 GLU A N 1
ATOM 739 C CA . GLU A 1 90 ? -8.607 -7.050 -7.061 1.00 91.56 90 GLU A CA 1
ATOM 740 C C . GLU A 1 90 ? -8.308 -6.942 -5.556 1.00 91.56 90 GLU A C 1
ATOM 742 O O . GLU A 1 90 ? -8.724 -7.794 -4.773 1.00 91.56 90 GLU A O 1
ATOM 747 N N . PHE A 1 91 ? -7.587 -5.902 -5.122 1.00 91.94 91 PHE A N 1
ATOM 748 C CA . PHE A 1 91 ? -7.382 -5.642 -3.696 1.00 91.94 91 PHE A CA 1
ATOM 749 C C . PHE A 1 91 ? -8.655 -5.125 -3.016 1.00 91.94 91 PHE A C 1
ATOM 751 O O . PHE A 1 91 ? -8.983 -5.595 -1.926 1.00 91.94 91 PHE A O 1
ATOM 758 N N . LYS A 1 92 ? -9.407 -4.230 -3.669 1.00 91.44 92 LYS A N 1
ATOM 759 C CA . LYS A 1 92 ? -10.692 -3.731 -3.159 1.00 91.44 92 LYS A CA 1
ATOM 760 C C . LYS A 1 92 ? -11.686 -4.874 -2.938 1.00 91.44 92 LYS A C 1
ATOM 762 O O . LYS A 1 92 ? -12.279 -4.941 -1.870 1.00 91.44 92 LYS A O 1
ATOM 767 N N . GLU A 1 93 ? -11.808 -5.802 -3.888 1.00 89.88 93 GLU A N 1
ATOM 768 C CA . GLU A 1 93 ? -12.665 -6.997 -3.772 1.00 89.88 93 GLU A CA 1
ATOM 769 C C . GLU A 1 93 ? -12.303 -7.874 -2.562 1.00 89.88 93 GLU A C 1
ATOM 771 O O . GLU A 1 93 ? -13.150 -8.580 -2.021 1.00 89.88 93 GLU A O 1
ATOM 776 N N . LYS A 1 94 ? -11.051 -7.800 -2.096 1.00 88.00 94 LYS A N 1
ATOM 777 C CA . LYS A 1 94 ? -10.567 -8.487 -0.892 1.00 88.00 94 LYS A CA 1
ATOM 778 C C . LYS A 1 94 ? -10.699 -7.657 0.387 1.00 88.00 94 LYS A C 1
ATOM 780 O O . LYS A 1 94 ? -10.225 -8.106 1.429 1.00 88.00 94 LYS A O 1
ATOM 785 N N . GLY A 1 95 ? -11.294 -6.464 0.328 1.00 91.00 95 GLY A N 1
ATOM 786 C CA . GLY A 1 95 ? -11.394 -5.526 1.450 1.00 91.00 95 GLY A CA 1
ATOM 787 C C . GLY A 1 95 ? -10.075 -4.823 1.791 1.00 91.00 95 GLY A C 1
ATOM 788 O O . GLY A 1 95 ? -9.900 -4.378 2.926 1.00 91.00 95 GLY A O 1
ATOM 789 N N . ILE A 1 96 ? -9.132 -4.756 0.845 1.00 92.56 96 ILE A N 1
ATOM 790 C CA . ILE A 1 96 ? -7.808 -4.149 1.022 1.00 92.56 96 ILE A CA 1
ATOM 791 C C . ILE A 1 96 ? -7.772 -2.805 0.303 1.00 92.56 96 ILE A C 1
ATOM 793 O O . ILE A 1 96 ? -7.866 -2.732 -0.923 1.00 92.56 96 ILE A O 1
ATOM 797 N N . TYR A 1 97 ? -7.584 -1.735 1.069 1.00 95.38 97 TYR A N 1
ATOM 798 C CA . TYR A 1 97 ? -7.593 -0.370 0.558 1.00 95.38 97 TYR A CA 1
ATOM 799 C C . TYR A 1 97 ? -6.251 0.312 0.809 1.00 95.38 97 TYR A C 1
ATOM 801 O O . TYR A 1 97 ? -5.660 0.200 1.877 1.00 95.38 97 TYR A O 1
ATOM 809 N N . PHE A 1 98 ? -5.785 1.057 -0.186 1.00 96.44 98 PHE A N 1
ATOM 810 C CA . PHE A 1 98 ? -4.588 1.891 -0.141 1.00 96.44 98 PHE A CA 1
ATOM 811 C C . PHE A 1 98 ? -4.979 3.367 -0.067 1.00 96.44 98 PHE A C 1
ATOM 813 O O . PHE A 1 98 ? -5.552 3.902 -1.022 1.00 96.44 98 PHE A O 1
ATOM 820 N N . VAL A 1 99 ? -4.648 4.041 1.030 1.00 96.69 99 VAL A N 1
ATOM 821 C CA . VAL A 1 99 ? -5.108 5.412 1.303 1.00 96.69 99 VAL A CA 1
ATOM 822 C C . VAL A 1 99 ? -3.967 6.335 1.694 1.00 96.69 99 VAL A C 1
ATOM 824 O O . VAL A 1 99 ? -2.993 5.909 2.310 1.00 96.69 99 VAL A O 1
ATOM 827 N N . ASN A 1 100 ? -4.091 7.614 1.346 1.00 96.50 100 ASN A N 1
ATOM 828 C CA . ASN A 1 100 ? -3.186 8.655 1.820 1.00 96.50 100 ASN A CA 1
ATOM 829 C C . ASN A 1 100 ? -3.837 9.364 3.008 1.00 96.50 100 ASN A C 1
ATOM 831 O O . ASN A 1 100 ? -4.899 9.959 2.850 1.00 96.50 100 ASN A O 1
ATOM 835 N N . ILE A 1 101 ? -3.201 9.332 4.181 1.00 95.88 101 ILE A N 1
ATOM 836 C CA . ILE A 1 101 ? -3.772 9.873 5.428 1.00 95.88 101 ILE A CA 1
ATOM 837 C C . ILE A 1 101 ? -4.072 11.377 5.349 1.00 95.88 101 ILE A C 1
ATOM 839 O O . ILE A 1 101 ? -4.974 11.861 6.014 1.00 95.88 101 ILE A O 1
ATOM 843 N N . LYS A 1 102 ? -3.356 12.131 4.505 1.00 94.88 102 LYS A N 1
ATOM 844 C CA . LYS A 1 102 ? -3.629 13.558 4.259 1.00 94.88 102 LYS A CA 1
ATOM 845 C C . LYS A 1 102 ? -4.887 13.839 3.432 1.00 94.88 102 LYS A C 1
ATOM 847 O O . LYS A 1 102 ? -5.291 14.991 3.336 1.00 94.88 102 LYS A O 1
ATOM 852 N N . GLU A 1 103 ? -5.443 12.829 2.772 1.00 92.44 103 GLU A N 1
ATOM 853 C CA . GLU A 1 103 ? -6.644 12.946 1.935 1.00 92.44 103 GLU A CA 1
ATOM 854 C C . GLU A 1 103 ? -7.835 12.206 2.567 1.00 92.44 103 GLU A C 1
ATOM 856 O O . GLU A 1 103 ? -8.795 11.881 1.870 1.00 92.44 103 GLU A O 1
ATOM 861 N N . LEU A 1 104 ? -7.741 11.893 3.864 1.00 90.69 104 LEU A N 1
ATOM 862 C CA . LEU A 1 104 ? -8.677 11.051 4.590 1.00 90.69 104 LEU A CA 1
ATOM 863 C C . LEU A 1 104 ? -8.944 11.613 5.986 1.00 90.69 104 LEU A C 1
ATOM 865 O O . LEU A 1 104 ? -8.006 11.978 6.690 1.00 90.69 104 LEU A O 1
ATOM 869 N N . GLU A 1 105 ? -10.211 11.570 6.387 1.00 91.94 105 GLU A N 1
ATOM 870 C CA . GLU A 1 105 ? -10.665 11.800 7.755 1.00 91.94 105 GLU A CA 1
ATOM 871 C C . GLU A 1 105 ? -11.097 10.461 8.373 1.00 91.94 105 GLU A C 1
ATOM 873 O O . GLU A 1 105 ? -12.092 9.863 7.953 1.00 91.94 105 GLU A O 1
ATOM 878 N N . ILE A 1 106 ? -10.366 9.960 9.378 1.00 92.31 106 ILE A N 1
ATOM 879 C CA . ILE A 1 106 ? -10.666 8.641 9.978 1.00 92.31 106 ILE A CA 1
ATOM 880 C C . ILE A 1 106 ? -12.084 8.570 10.549 1.00 92.31 106 ILE A C 1
ATOM 882 O O . ILE A 1 106 ? -12.749 7.540 10.433 1.00 92.31 106 ILE A O 1
ATOM 886 N N . ASN A 1 107 ? -12.590 9.673 11.102 1.00 90.94 107 ASN A N 1
ATOM 887 C CA . ASN A 1 107 ? -13.936 9.720 11.662 1.00 90.94 107 ASN A CA 1
ATOM 888 C C . ASN A 1 107 ? -15.037 9.421 10.624 1.00 90.94 107 ASN A C 1
ATOM 890 O O . ASN A 1 107 ? -16.085 8.891 10.987 1.00 90.94 107 ASN A O 1
ATOM 894 N N . GLU A 1 108 ? -14.801 9.716 9.342 1.00 90.94 108 GLU A N 1
ATOM 895 C CA . GLU A 1 108 ? -15.767 9.453 8.269 1.00 90.94 108 GLU A CA 1
ATOM 896 C C . GLU A 1 108 ? -15.826 7.973 7.890 1.00 90.94 108 GLU A C 1
ATOM 898 O O . GLU A 1 108 ? -16.875 7.492 7.466 1.00 90.94 108 GLU A O 1
ATOM 903 N N . ILE A 1 109 ? -14.732 7.230 8.072 1.00 92.00 109 ILE A N 1
ATOM 904 C CA . ILE A 1 109 ? -14.630 5.833 7.630 1.00 92.00 109 ILE A CA 1
ATOM 905 C C . ILE A 1 109 ? -14.584 4.814 8.767 1.00 92.00 109 ILE A C 1
ATOM 907 O O . ILE A 1 109 ? -14.703 3.623 8.492 1.00 92.00 109 ILE A O 1
ATOM 911 N N . LYS A 1 110 ? -14.461 5.248 10.030 1.00 91.56 110 LYS A N 1
ATOM 912 C CA . LYS A 1 110 ? -14.324 4.350 11.193 1.00 91.56 110 LYS A CA 1
ATOM 913 C C . LYS A 1 110 ? -15.447 3.320 11.322 1.00 91.56 110 LYS A C 1
ATOM 915 O O . LYS A 1 110 ? -15.220 2.218 11.793 1.00 91.56 110 LYS A O 1
ATOM 920 N N . HIS A 1 111 ? -16.645 3.650 10.839 1.00 91.69 111 HIS A N 1
ATOM 921 C CA . HIS A 1 111 ? -17.806 2.756 10.834 1.00 91.69 111 HIS A CA 1
ATOM 922 C C . HIS A 1 111 ? -17.649 1.533 9.907 1.00 91.69 111 HIS A C 1
ATOM 924 O O . HIS A 1 111 ? -18.507 0.655 9.908 1.00 91.69 111 HIS A O 1
ATOM 930 N N . ARG A 1 112 ? -16.598 1.501 9.077 1.00 92.38 112 ARG A N 1
ATOM 931 C CA . ARG A 1 112 ? -16.229 0.374 8.207 1.00 92.38 112 ARG A CA 1
ATOM 932 C C . ARG A 1 112 ? -15.175 -0.534 8.846 1.00 92.38 112 ARG A C 1
ATOM 934 O O . ARG A 1 112 ? -14.713 -1.454 8.172 1.00 92.38 112 ARG A O 1
ATOM 941 N N . PHE A 1 113 ? -14.743 -0.233 10.070 1.00 92.31 113 PHE A N 1
ATOM 942 C CA . PHE A 1 113 ? -13.755 -1.012 10.807 1.00 92.31 113 PHE A CA 1
ATOM 943 C C . PHE A 1 113 ? -14.427 -1.927 11.831 1.00 92.31 113 PHE A C 1
ATOM 945 O O . PHE A 1 113 ? -15.466 -1.585 12.394 1.00 92.31 113 PHE A O 1
ATOM 952 N N . ASP A 1 114 ? -13.794 -3.066 12.083 1.00 89.06 114 ASP A N 1
ATOM 953 C CA . ASP A 1 114 ? -14.137 -4.028 13.128 1.00 89.06 114 ASP A CA 1
ATOM 954 C C . ASP A 1 114 ? -12.858 -4.546 13.816 1.00 89.06 114 ASP A C 1
ATOM 956 O O . ASP A 1 114 ? -11.745 -4.183 13.426 1.00 89.06 114 ASP A O 1
ATOM 960 N N . GLU A 1 115 ? -12.999 -5.412 14.826 1.00 87.00 115 GLU A N 1
ATOM 961 C CA . GLU A 1 115 ? -11.884 -5.991 15.599 1.00 87.00 115 GLU A CA 1
ATOM 962 C C . GLU A 1 115 ? -10.846 -6.763 14.766 1.00 87.00 115 GLU A C 1
ATOM 964 O O . GLU A 1 115 ? -9.738 -7.066 15.235 1.00 87.00 115 GLU A O 1
ATOM 969 N N . ASN A 1 116 ? -11.201 -7.106 13.527 1.00 86.31 116 ASN A N 1
ATOM 970 C CA . ASN A 1 116 ? -10.356 -7.828 12.591 1.00 86.31 116 ASN A CA 1
ATOM 971 C C . ASN A 1 116 ? -9.727 -6.910 11.540 1.00 86.31 116 ASN A C 1
ATOM 973 O O . ASN A 1 116 ? -8.842 -7.364 10.808 1.00 86.31 116 ASN A O 1
ATOM 977 N N . THR A 1 117 ? -10.110 -5.632 11.491 1.00 90.31 117 THR A N 1
ATOM 978 C CA . THR A 1 117 ? -9.468 -4.641 10.633 1.00 90.31 117 THR A CA 1
ATOM 979 C C . THR A 1 117 ? -8.000 -4.456 11.020 1.00 90.31 117 THR A C 1
ATOM 981 O O . THR A 1 117 ? -7.642 -4.181 12.170 1.00 90.31 117 THR A O 1
ATOM 984 N N . LEU A 1 118 ? -7.133 -4.564 10.014 1.00 91.44 118 LEU A N 1
ATOM 985 C CA . LEU A 1 118 ? -5.697 -4.350 10.117 1.00 91.44 118 LEU A CA 1
ATOM 986 C C . LEU A 1 118 ? -5.290 -3.027 9.460 1.00 91.44 118 LEU A C 1
ATOM 988 O O . LEU A 1 118 ? -5.495 -2.825 8.265 1.00 91.44 118 LEU A O 1
ATOM 992 N N . ILE A 1 119 ? -4.623 -2.158 10.207 1.00 94.38 119 ILE A N 1
ATOM 993 C CA . ILE A 1 119 ? -4.048 -0.909 9.712 1.00 94.38 119 ILE A CA 1
ATOM 994 C C . ILE A 1 119 ? -2.539 -1.090 9.543 1.00 94.38 119 ILE A C 1
ATOM 996 O O . ILE A 1 119 ? -1.833 -1.434 10.488 1.00 94.38 119 ILE A O 1
ATOM 1000 N N . ILE A 1 120 ? -2.028 -0.850 8.336 1.00 94.75 120 ILE A N 1
ATOM 1001 C CA . ILE A 1 120 ? -0.601 -0.944 8.011 1.00 94.75 120 ILE A CA 1
ATOM 1002 C C . ILE A 1 120 ? -0.065 0.457 7.731 1.00 94.75 120 ILE A C 1
ATOM 1004 O O . ILE A 1 120 ? -0.433 1.091 6.742 1.00 94.75 120 ILE A O 1
ATOM 1008 N N . LEU A 1 121 ? 0.836 0.924 8.592 1.00 95.25 121 LEU A N 1
ATOM 1009 C CA . LEU A 1 121 ? 1.377 2.279 8.586 1.00 95.25 121 LEU A CA 1
ATOM 1010 C C . LEU A 1 121 ? 2.843 2.254 8.148 1.00 95.25 121 LEU A C 1
ATOM 1012 O O . LEU A 1 121 ? 3.705 1.681 8.817 1.00 95.25 121 LEU A O 1
ATOM 1016 N N . PHE A 1 122 ? 3.141 2.910 7.025 1.00 92.50 122 PHE A N 1
ATOM 1017 C CA . PHE A 1 122 ? 4.501 2.991 6.495 1.00 92.50 122 PHE A CA 1
ATOM 1018 C C . PHE A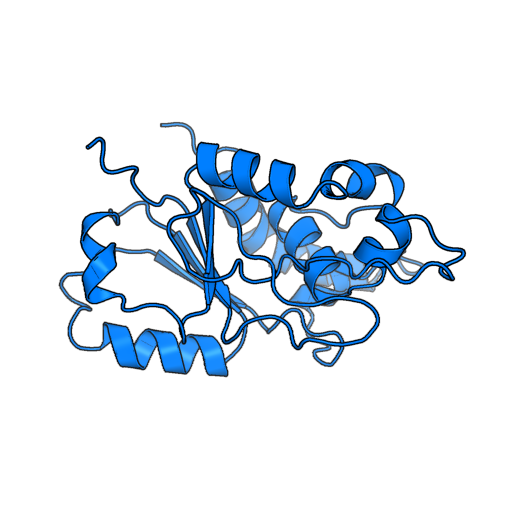 1 122 ? 5.159 4.341 6.802 1.00 92.50 122 PHE A C 1
ATOM 1020 O O . PHE A 1 122 ? 4.847 5.364 6.186 1.00 92.50 122 PHE A O 1
ATOM 1027 N N . GLY A 1 123 ? 6.151 4.323 7.691 1.00 92.94 123 GLY A N 1
ATOM 1028 C CA . GLY A 1 123 ? 6.991 5.460 8.056 1.00 92.94 123 GLY A CA 1
ATOM 1029 C C . GLY A 1 123 ? 6.462 6.296 9.223 1.00 92.94 123 GLY A C 1
ATOM 1030 O O . GLY A 1 123 ? 5.262 6.497 9.387 1.00 92.94 123 GLY A O 1
ATOM 1031 N N . VAL A 1 124 ? 7.397 6.868 9.988 1.00 94.25 124 VAL A N 1
ATOM 1032 C CA . VAL A 1 124 ? 7.128 7.645 11.215 1.00 94.25 124 VAL A CA 1
ATOM 1033 C C . VAL A 1 124 ? 6.187 8.831 10.976 1.00 94.25 124 VAL A C 1
ATOM 1035 O O . VAL A 1 124 ? 5.366 9.166 11.823 1.00 94.25 124 VAL A O 1
ATOM 1038 N N . ALA A 1 125 ? 6.286 9.492 9.821 1.00 96.56 125 ALA A N 1
ATOM 1039 C CA . ALA A 1 125 ? 5.406 10.614 9.499 1.00 96.56 125 ALA A CA 1
ATOM 1040 C C . ALA A 1 125 ? 3.943 10.170 9.317 1.00 96.56 125 ALA A C 1
ATOM 1042 O O . ALA A 1 125 ? 3.038 10.871 9.762 1.00 96.56 125 ALA A O 1
ATOM 1043 N N . THR A 1 126 ? 3.722 9.001 8.711 1.00 96.81 126 THR A N 1
ATOM 1044 C CA . THR A 1 126 ? 2.390 8.403 8.552 1.00 96.81 126 THR A CA 1
ATOM 1045 C C . THR A 1 126 ? 1.819 7.991 9.905 1.00 96.81 126 THR A C 1
ATOM 1047 O O . THR A 1 126 ? 0.679 8.326 10.201 1.00 96.81 126 THR A O 1
ATOM 1050 N N . GLU A 1 127 ? 2.624 7.349 10.759 1.00 95.94 127 GLU A N 1
ATOM 1051 C CA . GLU A 1 127 ? 2.238 7.006 12.136 1.00 95.94 127 GLU A CA 1
ATOM 1052 C C . GLU A 1 127 ? 1.808 8.243 12.933 1.00 95.94 127 GLU A C 1
ATOM 1054 O O . GLU A 1 127 ? 0.763 8.235 13.578 1.00 95.94 127 GLU A O 1
ATOM 1059 N N . ARG A 1 128 ? 2.593 9.326 12.882 1.00 97.06 128 ARG A N 1
ATOM 1060 C CA . ARG A 1 128 ? 2.253 10.571 13.587 1.00 97.06 128 ARG A CA 1
ATOM 1061 C C . ARG A 1 128 ? 0.941 11.167 13.087 1.00 97.06 128 ARG A C 1
ATOM 1063 O O . ARG A 1 128 ? 0.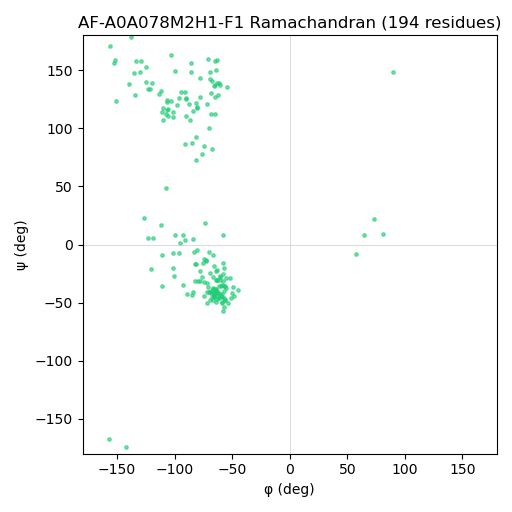151 11.631 13.900 1.00 97.06 128 ARG A O 1
ATOM 1070 N N . ALA A 1 129 ? 0.721 11.163 11.773 1.00 96.88 129 ALA A N 1
ATOM 1071 C CA . ALA A 1 129 ? -0.514 11.666 11.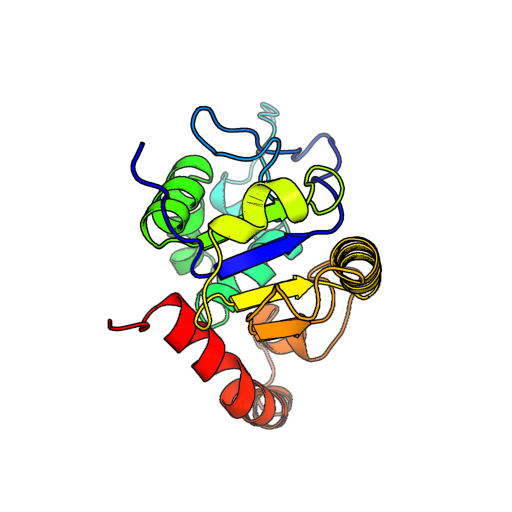179 1.00 96.88 129 ALA A CA 1
ATOM 1072 C C . ALA A 1 129 ? -1.725 10.806 11.569 1.00 96.88 129 ALA A C 1
ATOM 1074 O O . ALA A 1 129 ? -2.757 11.357 11.937 1.00 96.88 129 ALA A O 1
ATOM 1075 N N . TRP A 1 130 ? -1.573 9.479 11.558 1.00 95.94 130 TRP A N 1
ATOM 1076 C CA . TRP A 1 130 ? -2.594 8.541 12.021 1.00 95.94 130 TRP A CA 1
ATOM 1077 C C . TRP A 1 130 ? -2.965 8.805 13.481 1.00 95.94 130 TRP A C 1
ATOM 1079 O O . TRP A 1 130 ? -4.104 9.163 13.758 1.00 95.94 130 TRP A O 1
ATOM 1089 N N . LYS A 1 131 ? -1.980 8.772 14.389 1.00 94.62 131 LYS A N 1
ATOM 1090 C CA . LYS A 1 131 ? -2.185 9.031 15.824 1.00 94.62 131 LYS A CA 1
ATOM 1091 C C . LYS A 1 131 ? -2.821 10.393 16.093 1.00 94.62 131 LYS A C 1
ATOM 1093 O O . LYS A 1 131 ? -3.625 10.526 17.005 1.00 94.62 131 LYS A O 1
ATOM 1098 N N . ALA A 1 132 ? -2.483 11.416 15.308 1.00 94.69 132 ALA A N 1
ATOM 1099 C CA . ALA A 1 132 ? -3.098 12.733 15.449 1.00 94.69 132 ALA A CA 1
ATOM 1100 C C . ALA A 1 132 ? -4.601 12.722 15.121 1.00 94.69 132 ALA A C 1
ATOM 1102 O O . ALA A 1 132 ? -5.362 13.398 15.809 1.00 94.69 132 ALA A O 1
ATOM 1103 N N . GLN A 1 133 ? -5.029 11.955 14.111 1.00 94.19 133 GLN A N 1
ATOM 1104 C CA . GLN A 1 133 ? -6.446 11.813 13.761 1.00 94.19 133 GLN A CA 1
ATOM 1105 C C . GLN A 1 133 ? -7.199 10.859 14.700 1.00 94.19 133 GLN A C 1
ATOM 1107 O O . GLN A 1 133 ? -8.389 11.051 14.936 1.00 94.19 133 GLN A O 1
ATOM 1112 N N . THR A 1 134 ? -6.524 9.843 15.245 1.00 93.19 134 THR A N 1
ATOM 1113 C CA . THR A 1 134 ? -7.157 8.791 16.056 1.00 93.19 134 THR A CA 1
ATOM 1114 C C . THR A 1 134 ? -7.097 9.020 17.561 1.00 93.19 134 THR A C 1
ATOM 1116 O O . THR A 1 134 ? -7.775 8.311 18.293 1.00 93.19 134 THR A O 1
ATOM 1119 N N . LYS A 1 135 ? -6.374 10.043 18.038 1.00 89.69 135 LYS A N 1
ATOM 1120 C CA . LYS A 1 135 ? -6.176 10.335 19.470 1.00 89.69 135 LYS A CA 1
ATOM 1121 C C . LYS A 1 135 ? -7.459 10.350 20.313 1.00 89.69 135 LYS A C 1
ATOM 1123 O O . LYS A 1 135 ? -7.434 9.954 21.469 1.00 89.69 135 LYS A O 1
ATOM 1128 N N . ASN A 1 136 ? -8.566 10.845 19.760 1.00 87.69 136 ASN A N 1
ATOM 1129 C CA . ASN A 1 136 ? -9.849 10.938 20.474 1.00 87.69 136 ASN A CA 1
ATOM 1130 C C . ASN A 1 136 ? -10.816 9.800 20.114 1.00 87.69 136 ASN A C 1
ATOM 1132 O O . ASN A 1 136 ? -11.989 9.865 20.460 1.00 87.69 136 ASN A O 1
ATOM 1136 N N . LEU A 1 137 ? -10.341 8.809 19.363 1.00 87.12 137 LEU A N 1
ATOM 1137 C CA . LEU A 1 137 ? -11.111 7.677 18.864 1.00 87.12 137 LEU A CA 1
ATOM 1138 C C . LEU A 1 137 ? -10.555 6.348 19.389 1.00 87.12 137 LEU A C 1
ATOM 1140 O O . LEU A 1 137 ? -11.012 5.307 18.942 1.00 87.12 137 LEU A O 1
ATOM 1144 N N . GLU A 1 138 ? -9.569 6.358 20.291 1.00 76.06 138 GLU A N 1
ATOM 1145 C CA . GLU A 1 138 ? -8.878 5.142 20.753 1.00 76.06 138 GLU A CA 1
ATOM 1146 C C . GLU A 1 138 ? -9.852 4.116 21.357 1.00 76.06 138 GLU A C 1
ATOM 1148 O O . GLU A 1 138 ? -9.757 2.934 21.044 1.00 76.06 138 GLU A O 1
ATOM 1153 N N . ASP A 1 139 ? -10.850 4.572 22.121 1.00 75.88 139 ASP A N 1
ATOM 1154 C CA . ASP A 1 139 ? -11.884 3.704 22.708 1.00 75.88 139 ASP A CA 1
ATOM 1155 C C . ASP A 1 139 ? -12.934 3.221 21.684 1.00 75.88 139 ASP A C 1
ATOM 1157 O O . ASP A 1 139 ? -13.687 2.284 21.947 1.00 75.88 139 ASP A O 1
ATOM 1161 N N . GLU A 1 140 ? -13.002 3.860 20.512 1.00 82.88 140 GLU A N 1
ATOM 1162 C CA . GLU A 1 140 ? -13.947 3.538 19.434 1.00 82.88 140 GLU A CA 1
ATOM 1163 C C . GLU A 1 140 ? -13.302 2.707 18.312 1.00 82.88 140 GLU A C 1
ATOM 1165 O O . GLU A 1 140 ? -13.984 1.964 17.605 1.00 82.88 140 GLU A O 1
ATOM 1170 N N . LEU A 1 141 ? -11.987 2.837 18.128 1.00 84.56 141 LEU A N 1
ATOM 1171 C CA . LEU A 1 141 ? -11.206 2.148 17.109 1.00 84.56 141 LEU A CA 1
ATOM 1172 C C . LEU A 1 141 ? -10.685 0.830 17.667 1.00 84.56 141 LEU A C 1
ATOM 1174 O O . LEU A 1 141 ? -9.553 0.719 18.129 1.00 84.56 141 LEU A O 1
ATOM 1178 N N . ASN A 1 142 ? -11.504 -0.206 17.559 1.00 82.38 142 ASN A N 1
ATOM 1179 C CA . ASN A 1 142 ? -11.076 -1.560 17.870 1.00 82.38 142 ASN A CA 1
ATOM 1180 C C . ASN A 1 142 ? -10.323 -2.166 16.675 1.00 82.38 142 ASN A C 1
ATOM 1182 O O . ASN A 1 142 ? -10.877 -2.987 15.962 1.00 82.38 142 ASN A O 1
ATOM 1186 N N . VAL A 1 143 ? -9.094 -1.723 16.397 1.00 86.38 143 VAL A N 1
ATOM 1187 C CA . VAL A 1 143 ? -8.312 -2.182 15.231 1.00 86.38 143 VAL A CA 1
ATOM 1188 C C . VAL A 1 143 ? -6.907 -2.628 15.621 1.00 86.38 143 VAL A C 1
ATOM 1190 O O . VAL A 1 143 ? -6.359 -2.221 16.645 1.00 86.38 143 VAL A O 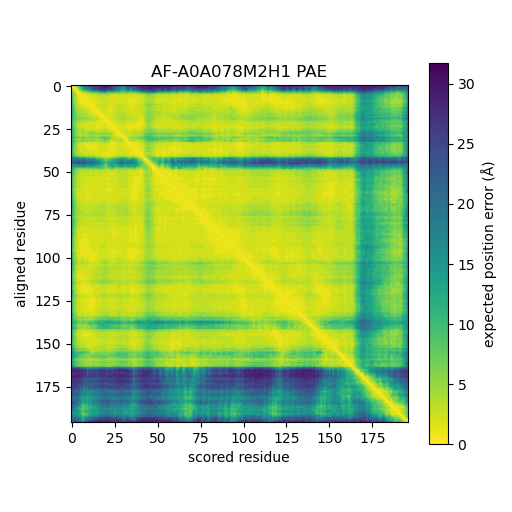1
ATOM 1193 N N . LYS A 1 144 ? -6.284 -3.456 14.778 1.00 89.56 144 LYS A N 1
ATOM 1194 C CA . LYS A 1 144 ? -4.870 -3.834 14.929 1.00 89.56 144 LYS A CA 1
ATOM 1195 C C . LYS A 1 144 ? -4.004 -2.924 14.074 1.00 89.56 144 LYS A C 1
ATOM 1197 O O . LYS A 1 144 ? -4.254 -2.786 12.882 1.00 89.56 144 LYS A O 1
ATOM 1202 N N . GLU A 1 145 ? -2.946 -2.365 14.648 1.00 90.81 145 GLU A N 1
ATOM 1203 C CA . GLU A 1 145 ? -2.010 -1.487 13.938 1.00 90.81 145 GLU A CA 1
ATOM 1204 C C . GLU A 1 145 ? -0.640 -2.157 13.787 1.00 90.81 145 GLU A C 1
ATOM 1206 O O . GLU A 1 145 ? -0.079 -2.685 14.749 1.00 90.81 145 GLU A O 1
ATOM 1211 N N . LEU A 1 146 ? -0.081 -2.121 12.577 1.00 89.69 146 LEU A N 1
ATOM 1212 C CA . LEU A 1 146 ? 1.285 -2.547 12.290 1.00 89.69 146 LEU A CA 1
ATOM 1213 C C . LEU A 1 146 ? 2.087 -1.401 11.688 1.00 89.69 146 LEU A C 1
ATOM 1215 O O . LEU A 1 146 ? 1.657 -0.739 10.743 1.00 89.69 146 LEU A O 1
ATOM 1219 N N . PHE A 1 147 ? 3.297 -1.228 12.207 1.00 88.94 147 PHE A N 1
ATOM 1220 C CA . PHE A 1 147 ? 4.201 -0.155 11.826 1.00 88.94 147 PHE A CA 1
ATOM 1221 C C . PHE A 1 147 ? 5.423 -0.721 11.117 1.00 88.94 147 PHE A C 1
ATOM 1223 O O . PHE A 1 147 ? 6.089 -1.621 11.626 1.00 88.94 147 PHE A O 1
ATOM 1230 N N . PHE A 1 148 ? 5.736 -0.151 9.958 1.00 88.94 148 PHE A N 1
ATOM 1231 C CA . PHE A 1 148 ? 6.911 -0.506 9.168 1.00 88.94 148 PHE A CA 1
ATOM 1232 C C . PHE A 1 148 ? 7.644 0.748 8.705 1.00 88.94 148 PHE A C 1
ATOM 1234 O O . PHE A 1 148 ? 7.066 1.833 8.584 1.00 88.94 148 PHE A O 1
ATOM 1241 N N . HIS A 1 149 ? 8.927 0.612 8.381 1.00 90.50 149 HIS A N 1
ATOM 1242 C CA . HIS A 1 149 ? 9.677 1.712 7.784 1.00 90.50 149 HIS A CA 1
ATOM 1243 C C . HIS A 1 149 ? 9.108 2.079 6.411 1.00 90.50 149 HIS A C 1
ATOM 1245 O O . HIS A 1 149 ? 8.610 1.225 5.695 1.00 90.50 149 HIS A O 1
ATOM 1251 N N . HIS A 1 150 ? 9.200 3.340 5.983 1.00 93.31 150 HIS A N 1
ATOM 1252 C CA . HIS A 1 150 ? 8.633 3.737 4.688 1.00 93.31 150 HIS A CA 1
ATOM 1253 C C . HIS A 1 150 ? 9.299 2.974 3.518 1.00 93.31 150 HIS A C 1
ATOM 1255 O O . HIS A 1 150 ? 10.529 2.888 3.490 1.00 93.31 150 HIS A O 1
ATOM 1261 N N . PRO A 1 151 ? 8.562 2.505 2.489 1.00 92.94 151 PRO A N 1
ATOM 1262 C CA . PRO A 1 151 ? 9.119 1.753 1.354 1.00 92.94 151 PRO A CA 1
ATOM 1263 C C . PRO A 1 151 ? 9.924 2.623 0.366 1.00 92.94 151 PRO A C 1
ATOM 1265 O O . PRO A 1 151 ? 10.139 2.242 -0.783 1.00 92.94 151 PRO A O 1
ATOM 1268 N N . SER A 1 152 ? 10.370 3.818 0.765 1.00 91.38 152 SER A N 1
ATOM 1269 C CA . SER A 1 152 ? 11.124 4.727 -0.113 1.00 91.38 152 SER A CA 1
ATOM 1270 C C . SER A 1 152 ? 12.504 4.137 -0.402 1.00 91.38 152 SER A C 1
ATOM 1272 O O . SER A 1 152 ? 13.115 3.600 0.523 1.00 91.38 152 SER A O 1
ATOM 1274 N N . PRO A 1 153 ? 13.056 4.283 -1.622 1.00 87.81 153 PRO A N 1
ATOM 1275 C CA . PRO A 1 153 ? 14.431 3.867 -1.904 1.00 87.81 153 PRO A CA 1
ATOM 1276 C C . PRO A 1 153 ? 15.477 4.529 -0.990 1.00 87.81 153 PRO A C 1
ATOM 1278 O O . PRO A 1 153 ? 16.565 3.990 -0.854 1.00 87.81 153 PRO A O 1
ATOM 1281 N N . GLN A 1 154 ? 15.150 5.662 -0.356 1.00 87.31 154 GLN A N 1
ATOM 1282 C CA . GLN A 1 154 ? 16.016 6.356 0.609 1.00 87.31 154 GLN A CA 1
ATOM 1283 C C . GLN A 1 154 ? 16.087 5.657 1.977 1.00 87.31 154 GLN A C 1
ATOM 1285 O O . GLN A 1 154 ? 16.909 6.012 2.817 1.00 87.31 154 GLN A O 1
ATOM 1290 N N . VAL A 1 155 ? 15.203 4.690 2.225 1.00 84.06 155 VAL A N 1
ATOM 1291 C CA . VAL A 1 155 ? 15.125 3.949 3.481 1.00 84.06 155 VAL A CA 1
ATOM 1292 C C . VAL A 1 155 ? 15.786 2.588 3.291 1.00 84.06 155 VAL A C 1
ATOM 1294 O O . VAL A 1 155 ? 15.297 1.740 2.535 1.00 84.06 155 VAL A O 1
ATOM 1297 N N . HIS A 1 156 ? 16.893 2.391 4.005 1.00 75.88 156 HIS A N 1
ATOM 1298 C CA . HIS A 1 156 ? 17.729 1.188 3.982 1.00 75.88 156 HIS A CA 1
ATOM 1299 C C . HIS A 1 156 ? 17.568 0.367 5.273 1.00 75.88 156 HIS A C 1
ATOM 1301 O O . HIS A 1 156 ? 18.553 0.001 5.910 1.00 75.88 156 HIS A O 1
ATOM 1307 N N . HIS A 1 157 ? 16.318 0.113 5.672 1.00 80.31 157 HIS A N 1
ATOM 1308 C CA . HIS A 1 157 ? 15.999 -0.722 6.833 1.00 80.31 157 HIS A CA 1
ATOM 1309 C C . HIS A 1 157 ? 15.949 -2.211 6.467 1.00 80.31 157 HIS A C 1
ATOM 1311 O O . HIS A 1 157 ? 15.689 -2.568 5.312 1.00 80.31 157 HIS A O 1
ATOM 1317 N N . ASP A 1 158 ? 16.164 -3.074 7.459 1.00 73.25 158 ASP A N 1
ATOM 1318 C CA . ASP A 1 158 ? 16.152 -4.532 7.305 1.00 73.25 158 ASP A CA 1
ATOM 1319 C C . ASP A 1 158 ? 14.821 -5.063 6.753 1.00 73.25 158 ASP A C 1
ATOM 1321 O O . ASP A 1 158 ? 14.853 -5.982 5.929 1.00 73.25 158 ASP A O 1
ATOM 1325 N N . ASP A 1 159 ? 13.705 -4.388 7.072 1.00 72.62 159 ASP A N 1
ATOM 1326 C CA . ASP A 1 159 ? 12.351 -4.611 6.526 1.00 72.62 159 ASP A CA 1
ATOM 1327 C C . ASP A 1 159 ? 12.363 -4.781 5.005 1.00 72.62 159 ASP A C 1
ATOM 1329 O O . ASP A 1 159 ? 11.632 -5.599 4.451 1.00 72.62 159 ASP A O 1
ATOM 1333 N N . TRP A 1 160 ? 13.198 -3.993 4.320 1.00 84.62 160 TRP A N 1
ATOM 1334 C CA . TRP A 1 160 ? 13.202 -3.903 2.866 1.00 84.62 160 TRP A CA 1
ATOM 1335 C C . TRP A 1 160 ? 14.311 -4.688 2.198 1.00 84.62 160 TRP A C 1
ATOM 1337 O O . TRP A 1 160 ? 14.167 -5.024 1.023 1.00 84.62 160 TRP A O 1
ATOM 1347 N N . LYS A 1 161 ? 15.382 -5.021 2.931 1.00 78.12 161 LYS A N 1
ATOM 1348 C CA . LYS A 1 161 ? 16.511 -5.773 2.373 1.00 78.12 161 LYS A CA 1
ATOM 1349 C C . LYS A 1 161 ? 16.007 -7.054 1.717 1.00 78.12 161 LYS A C 1
ATOM 1351 O O . LYS A 1 161 ? 16.255 -7.251 0.535 1.00 78.12 161 LYS A O 1
ATOM 1356 N N . TYR A 1 162 ? 15.190 -7.835 2.425 1.00 75.38 162 TYR A N 1
ATOM 1357 C CA . TYR A 1 162 ? 14.591 -9.064 1.897 1.00 75.38 162 TYR A CA 1
ATOM 1358 C C . TYR A 1 162 ? 13.890 -8.867 0.543 1.00 75.38 162 TYR A C 1
ATOM 1360 O O . TYR A 1 162 ? 14.141 -9.630 -0.384 1.00 75.38 162 TYR A O 1
ATOM 1368 N N . TYR A 1 163 ? 13.085 -7.811 0.397 1.00 78.19 163 TYR A N 1
ATOM 1369 C CA . TYR A 1 163 ? 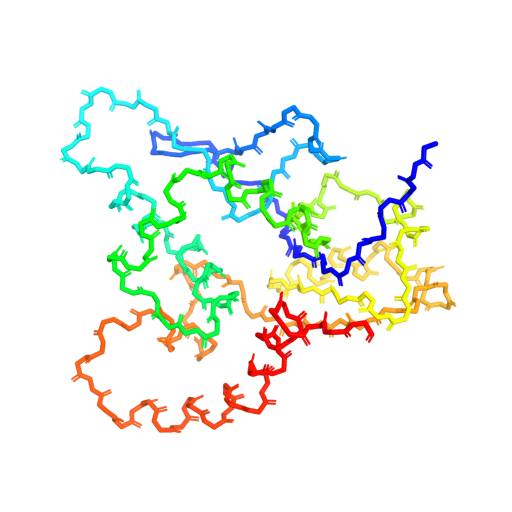12.306 -7.536 -0.815 1.00 78.19 163 TYR A CA 1
ATOM 1370 C C . TYR A 1 163 ? 13.091 -6.844 -1.942 1.00 78.19 163 TYR A C 1
ATOM 1372 O O . TYR A 1 163 ? 12.643 -6.838 -3.087 1.00 78.19 163 TYR A O 1
ATOM 1380 N N . ASP A 1 164 ? 14.251 -6.253 -1.651 1.00 77.50 164 ASP A N 1
ATOM 1381 C CA . ASP A 1 164 ? 15.110 -5.606 -2.652 1.00 77.50 164 ASP A CA 1
ATOM 1382 C C . ASP A 1 164 ? 16.022 -6.586 -3.394 1.00 77.50 164 ASP A C 1
ATOM 1384 O O . ASP A 1 164 ? 16.728 -6.210 -4.334 1.00 77.50 164 ASP A O 1
ATOM 1388 N N . HIS A 1 165 ? 16.037 -7.842 -2.967 1.00 65.94 165 HIS A N 1
ATOM 1389 C CA . HIS A 1 165 ? 17.003 -8.811 -3.428 1.00 65.94 165 HIS A CA 1
ATOM 1390 C C . HIS A 1 165 ? 16.6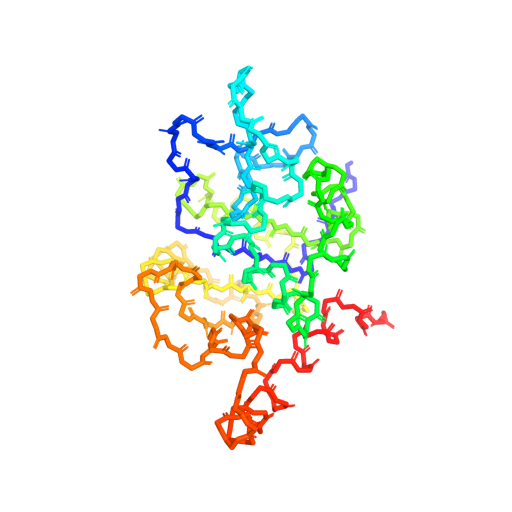11 -9.537 -4.719 1.00 65.94 165 HIS A C 1
ATOM 1392 O O . HIS A 1 165 ? 15.885 -10.526 -4.713 1.00 65.94 165 HIS A O 1
ATOM 1398 N N . GLU A 1 166 ? 17.296 -9.184 -5.805 1.00 55.50 166 GLU A N 1
ATOM 1399 C CA . GLU A 1 166 ? 17.942 -10.199 -6.645 1.00 55.50 166 GLU A CA 1
ATOM 1400 C C . GLU A 1 166 ? 19.193 -10.704 -5.893 1.00 55.50 166 GLU A C 1
ATOM 1402 O O . GLU A 1 166 ? 20.272 -10.126 -6.030 1.00 55.50 166 GLU A O 1
ATOM 1407 N N . MET A 1 167 ? 19.084 -11.678 -4.972 1.00 48.31 167 MET A N 1
ATOM 1408 C CA . MET A 1 167 ? 20.187 -11.866 -4.013 1.00 48.31 167 MET A CA 1
ATOM 1409 C C . MET A 1 167 ? 21.397 -12.655 -4.514 1.00 48.31 167 MET A C 1
ATOM 1411 O O . MET A 1 167 ? 21.333 -13.861 -4.734 1.00 48.31 167 MET A O 1
ATOM 1415 N N . LYS A 1 168 ? 22.540 -11.956 -4.518 1.00 43.53 168 LYS A N 1
ATOM 1416 C CA . LYS A 1 168 ? 23.915 -12.459 -4.639 1.00 43.53 168 LYS A CA 1
ATOM 1417 C C . LYS A 1 168 ? 24.560 -12.936 -3.319 1.00 43.53 168 LYS A C 1
ATOM 1419 O O . LYS A 1 168 ? 25.729 -13.281 -3.363 1.00 43.53 168 LYS A O 1
ATOM 1424 N N . ASN A 1 169 ? 23.882 -12.980 -2.160 1.00 45.88 169 ASN A N 1
ATOM 1425 C CA . ASN A 1 169 ? 24.519 -13.456 -0.912 1.00 45.88 169 ASN A CA 1
ATOM 1426 C C . ASN A 1 169 ? 23.551 -14.110 0.093 1.00 45.88 169 ASN A C 1
ATOM 1428 O O . ASN A 1 169 ? 22.587 -13.495 0.527 1.00 45.88 169 ASN A O 1
ATOM 1432 N N . ARG A 1 170 ? 23.833 -15.365 0.476 1.00 42.84 170 ARG A N 1
ATOM 1433 C CA . ARG A 1 170 ? 22.961 -16.259 1.273 1.00 42.84 170 ARG A CA 1
ATOM 1434 C C . ARG A 1 170 ? 22.981 -16.033 2.795 1.00 42.84 170 ARG A C 1
ATOM 1436 O O . ARG A 1 170 ? 22.084 -16.521 3.474 1.00 42.84 170 ARG A O 1
ATOM 1443 N N . GLU A 1 171 ? 23.969 -15.339 3.355 1.00 44.75 171 GLU A N 1
ATOM 1444 C CA . GLU A 1 171 ? 24.135 -15.247 4.820 1.00 44.75 171 GLU A CA 1
ATOM 1445 C C . GLU A 1 171 ? 23.273 -14.159 5.472 1.00 44.75 171 GLU A C 1
ATOM 1447 O O . GLU A 1 171 ? 22.618 -14.419 6.478 1.00 44.75 171 GLU A O 1
ATOM 1452 N N . SER A 1 172 ? 23.155 -12.985 4.845 1.00 45.78 172 SER A N 1
ATOM 1453 C CA . SER A 1 172 ? 22.234 -11.913 5.265 1.00 45.78 172 SER A CA 1
ATOM 1454 C C . SER A 1 172 ? 20.755 -12.288 5.135 1.00 45.78 172 SER A C 1
ATOM 1456 O O . SER A 1 172 ? 19.906 -11.664 5.766 1.00 45.78 172 SER 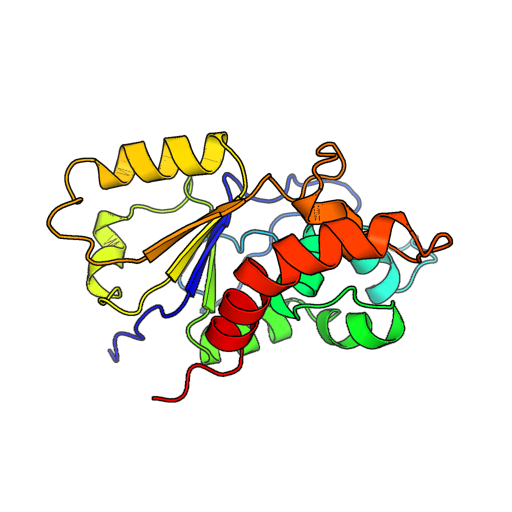A O 1
ATOM 1458 N N . LEU A 1 173 ? 20.436 -13.320 4.345 1.00 46.59 173 LEU A N 1
ATOM 1459 C CA . LEU A 1 173 ? 19.091 -13.885 4.282 1.00 46.59 173 LEU A CA 1
ATOM 1460 C C . LEU A 1 173 ? 18.713 -14.528 5.620 1.00 46.59 173 LEU A C 1
ATOM 1462 O O . LEU A 1 173 ? 17.628 -14.252 6.110 1.00 46.59 173 LEU A O 1
ATOM 1466 N N . LYS A 1 174 ?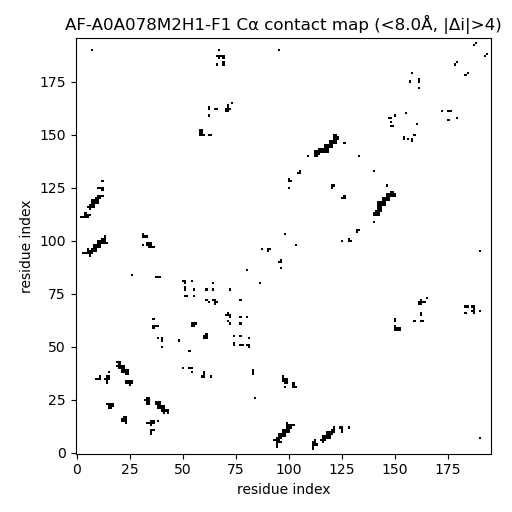 19.588 -15.318 6.258 1.00 45.41 174 LYS A N 1
ATOM 1467 C CA . LYS A 1 174 ? 19.220 -16.141 7.430 1.00 45.41 174 LYS A CA 1
ATOM 1468 C C . LYS A 1 174 ? 18.697 -15.327 8.619 1.00 45.41 174 LYS A C 1
ATOM 1470 O O . LYS A 1 174 ? 17.673 -15.693 9.183 1.00 45.41 174 LYS A O 1
ATOM 1475 N N . VAL A 1 175 ? 19.348 -14.210 8.948 1.00 45.25 175 VAL A N 1
ATOM 1476 C CA . VAL A 1 175 ? 18.947 -13.333 10.068 1.00 45.25 175 VAL A CA 1
ATOM 1477 C C . VAL A 1 175 ? 17.637 -12.604 9.758 1.00 45.25 175 VAL A C 1
ATOM 1479 O O . VAL A 1 175 ? 16.746 -12.528 10.599 1.00 45.25 175 VAL A O 1
ATOM 1482 N N . ASN A 1 176 ? 17.477 -12.139 8.517 1.00 50.34 176 ASN A N 1
ATOM 1483 C CA . ASN A 1 176 ? 16.267 -11.438 8.097 1.00 50.34 176 ASN A CA 1
ATOM 1484 C C . ASN A 1 176 ? 15.067 -12.385 7.973 1.00 50.34 176 ASN A C 1
ATOM 1486 O O . ASN A 1 176 ? 13.945 -12.003 8.288 1.00 50.34 176 ASN A O 1
ATOM 1490 N N . THR A 1 177 ? 15.303 -13.640 7.573 1.00 47.88 177 THR A N 1
ATOM 1491 C CA . THR A 1 177 ? 14.237 -14.636 7.420 1.00 47.88 177 THR A CA 1
ATOM 1492 C C . THR A 1 177 ? 13.581 -14.949 8.765 1.00 47.88 177 THR A C 1
ATOM 1494 O O . THR A 1 177 ? 12.398 -15.219 8.771 1.00 47.88 177 THR A O 1
ATOM 1497 N N . GLU A 1 178 ? 14.264 -14.875 9.913 1.00 48.47 178 GLU A N 1
ATOM 1498 C CA . GLU A 1 178 ? 13.630 -15.186 11.207 1.00 48.47 178 GLU A CA 1
ATOM 1499 C C . GLU A 1 178 ? 12.678 -14.078 11.705 1.00 48.47 178 GLU A C 1
ATOM 1501 O O . GLU A 1 178 ? 11.554 -14.370 12.118 1.00 48.47 178 GLU A O 1
ATOM 1506 N N . TYR A 1 179 ? 13.083 -12.804 11.617 1.00 52.94 179 TYR A N 1
ATOM 1507 C CA . TYR A 1 179 ? 12.225 -11.652 11.945 1.00 52.94 179 TYR A CA 1
ATOM 1508 C C . TYR A 1 179 ? 11.044 -11.532 10.971 1.00 52.94 179 TYR A C 1
ATOM 1510 O O . TYR A 1 179 ? 9.893 -11.339 11.381 1.00 52.94 179 TYR A O 1
ATOM 1518 N N . ILE A 1 180 ? 11.325 -11.731 9.679 1.00 51.72 180 ILE A N 1
ATOM 1519 C CA . ILE A 1 180 ? 10.316 -11.778 8.622 1.00 51.72 180 ILE A CA 1
ATOM 1520 C C . ILE A 1 180 ? 9.394 -12.967 8.860 1.00 51.72 180 ILE A C 1
ATOM 1522 O O . ILE A 1 180 ? 8.204 -12.742 8.959 1.00 51.72 180 ILE A O 1
ATOM 1526 N N . ASN A 1 181 ? 9.883 -14.184 9.101 1.00 50.03 181 ASN A N 1
ATOM 1527 C CA . ASN A 1 181 ? 9.038 -15.362 9.341 1.00 50.03 181 ASN A CA 1
ATOM 1528 C C . ASN A 1 181 ? 8.181 -15.272 10.619 1.00 50.03 181 ASN A C 1
ATOM 1530 O O . ASN A 1 181 ? 7.154 -15.939 10.705 1.00 50.03 181 ASN A O 1
ATOM 1534 N N . LYS A 1 182 ? 8.554 -14.458 11.615 1.00 55.56 182 LYS A N 1
ATOM 1535 C CA . LYS A 1 182 ? 7.720 -14.236 12.813 1.00 55.56 182 LYS A CA 1
ATOM 1536 C C . LYS A 1 182 ? 6.612 -13.199 12.601 1.00 55.56 182 LYS A C 1
ATOM 1538 O O . LYS A 1 182 ? 5.551 -13.313 13.218 1.00 55.56 182 LYS A O 1
ATOM 1543 N N . THR A 1 183 ? 6.845 -12.206 11.742 1.00 53.66 183 THR A N 1
ATOM 1544 C CA . THR A 1 183 ? 5.985 -11.012 11.618 1.00 53.66 183 THR A CA 1
ATOM 1545 C C . THR A 1 183 ? 5.223 -10.966 10.289 1.00 53.66 183 THR A C 1
ATOM 1547 O O . THR A 1 183 ? 4.069 -10.556 10.245 1.00 53.66 183 THR A O 1
ATOM 1550 N N . MET A 1 184 ? 5.840 -11.438 9.206 1.00 57.91 184 MET A N 1
ATOM 1551 C CA . MET A 1 184 ? 5.383 -11.292 7.819 1.00 57.91 184 MET A CA 1
ATOM 1552 C C . MET A 1 184 ? 4.528 -12.454 7.303 1.00 57.91 184 MET A C 1
ATOM 1554 O O . MET A 1 184 ? 3.579 -12.151 6.590 1.00 57.91 184 MET A O 1
ATOM 1558 N N . PRO A 1 185 ? 4.739 -13.738 7.675 1.00 48.50 185 PRO A N 1
ATOM 1559 C CA . PRO A 1 185 ? 3.757 -14.790 7.431 1.00 48.50 185 PRO A CA 1
ATOM 1560 C C . PRO A 1 185 ? 2.404 -14.436 8.021 1.00 48.50 185 PRO A C 1
ATOM 1562 O O . PRO A 1 185 ? 1.414 -14.599 7.339 1.00 48.50 185 PRO A O 1
ATOM 1565 N N . LYS A 1 186 ? 2.356 -13.795 9.198 1.00 53.62 186 LYS A N 1
ATOM 1566 C CA . LYS A 1 186 ? 1.094 -13.287 9.750 1.00 53.62 186 LYS A CA 1
ATOM 1567 C C . LYS A 1 186 ? 0.442 -12.249 8.841 1.00 53.62 186 LYS A C 1
ATOM 1569 O O . LYS A 1 186 ? -0.753 -12.340 8.638 1.00 53.62 186 LYS A O 1
ATOM 1574 N N . VAL A 1 187 ? 1.190 -11.296 8.274 1.00 57.34 187 VAL A N 1
ATOM 1575 C CA . VAL A 1 187 ? 0.637 -10.294 7.339 1.00 57.34 187 VAL A CA 1
ATOM 1576 C C . VAL A 1 187 ? 0.233 -10.923 6.006 1.00 57.34 187 VAL A C 1
ATOM 1578 O O . VAL A 1 187 ? -0.818 -10.588 5.479 1.00 57.34 187 VAL A O 1
ATOM 1581 N N . TYR A 1 188 ? 1.031 -11.843 5.465 1.00 59.69 188 TYR A N 1
ATOM 1582 C CA . TYR A 1 188 ? 0.713 -12.567 4.236 1.00 59.69 188 TYR A CA 1
ATOM 1583 C C . TYR A 1 188 ? -0.509 -13.471 4.412 1.00 59.69 188 TYR A C 1
ATOM 1585 O O . TYR A 1 188 ? -1.386 -13.453 3.555 1.00 59.69 188 TYR A O 1
ATOM 1593 N N . ASP A 1 189 ? -0.593 -14.202 5.523 1.00 60.59 189 ASP A N 1
ATOM 1594 C CA . ASP A 1 189 ? -1.747 -15.009 5.910 1.00 60.59 189 ASP A CA 1
ATOM 1595 C C . ASP A 1 189 ? -2.948 -14.108 6.222 1.00 60.59 189 ASP A C 1
ATOM 1597 O O . ASP A 1 189 ? -4.051 -14.415 5.807 1.00 60.59 189 ASP A O 1
ATOM 1601 N N . LEU A 1 190 ? -2.765 -12.936 6.835 1.00 57.91 190 LEU A N 1
ATOM 1602 C CA . LEU A 1 190 ? -3.844 -11.956 7.010 1.00 57.91 190 LEU A CA 1
ATOM 1603 C C . LEU A 1 190 ? -4.338 -11.402 5.657 1.00 57.91 190 LEU A C 1
ATOM 1605 O O . LEU A 1 190 ? -5.525 -11.213 5.439 1.00 57.91 190 LEU A O 1
ATOM 1609 N N . VAL A 1 191 ? -3.444 -11.161 4.702 1.00 60.59 191 VAL A N 1
ATOM 1610 C CA . VAL A 1 191 ? -3.795 -10.603 3.386 1.00 60.59 191 VAL A CA 1
ATOM 1611 C C . VAL A 1 191 ? -4.358 -11.665 2.430 1.00 60.59 191 VAL A C 1
ATOM 1613 O O . VAL A 1 191 ? -5.181 -11.335 1.575 1.00 60.59 191 VAL A O 1
ATOM 1616 N N . ASN A 1 192 ? -3.923 -12.926 2.541 1.00 58.12 192 ASN A N 1
ATOM 1617 C CA . ASN A 1 192 ? -4.221 -13.988 1.567 1.00 58.12 192 ASN A CA 1
ATOM 1618 C C . ASN A 1 192 ? -4.967 -15.207 2.138 1.00 58.12 192 ASN A C 1
ATOM 1620 O O . ASN A 1 192 ? -5.597 -15.907 1.354 1.00 58.12 192 ASN A O 1
ATOM 1624 N N . ASN A 1 193 ? -4.919 -15.436 3.453 1.00 51.16 193 ASN A N 1
ATOM 1625 C CA . ASN A 1 193 ? -5.522 -16.565 4.179 1.00 51.16 193 ASN A CA 1
ATOM 1626 C C . ASN A 1 193 ? -6.421 -16.105 5.348 1.00 51.16 193 ASN A C 1
ATOM 1628 O O . ASN A 1 193 ? -6.633 -16.874 6.285 1.00 51.16 193 ASN A O 1
ATOM 1632 N N . MET A 1 194 ? -6.947 -14.869 5.350 1.00 47.75 194 MET A N 1
ATOM 1633 C CA . MET A 1 194 ? -8.094 -14.563 6.213 1.00 47.75 194 MET A CA 1
ATOM 1634 C C . MET A 1 194 ? -9.293 -15.351 5.668 1.00 47.75 194 MET A C 1
ATOM 1636 O O . MET A 1 194 ? -10.099 -14.830 4.889 1.00 47.75 194 MET A O 1
ATOM 1640 N N . ASP A 1 195 ? -9.351 -16.619 6.053 1.00 31.75 195 ASP A N 1
ATOM 1641 C CA . ASP A 1 195 ? -10.576 -17.384 6.143 1.00 31.75 195 ASP A CA 1
ATOM 1642 C C . ASP A 1 195 ? -11.467 -16.733 7.211 1.00 31.75 195 ASP A C 1
ATOM 1644 O O . ASP A 1 195 ? -10.994 -16.219 8.229 1.00 31.75 195 ASP A O 1
ATOM 1648 N N . ILE A 1 196 ? -12.751 -16.689 6.871 1.00 36.03 196 ILE A N 1
ATOM 1649 C CA . ILE A 1 196 ? -13.902 -16.263 7.673 1.00 36.03 196 ILE A CA 1
ATOM 1650 C C . ILE A 1 196 ? -14.082 -17.208 8.863 1.00 36.03 196 ILE A C 1
ATOM 1652 O O . ILE A 1 196 ? -13.908 -18.431 8.658 1.00 36.03 196 ILE A O 1
#

Organism: NCBI:txid1461582

Secondary structure (DSSP, 8-state):
------SEEEEESSPPPP-SSEEEE--TT-SSSSEEEEEEEP--TT--S-HHHHHHT-HHHHHHHHHHTTSPPPHHHHGGGSSHHHHHHHHHHTTEEEEEGGG--HHHHGGG--TT-EEEEESHHHHHHHHHHHTT-TTT---EEEEE----TT---HHHHHHH---S-SHHHHHHHHHHHHHHHHHHHHHH----

Nearest PDB structures (foldseek):
  3vnb-assembly1_A  TM=3.147E-01  e=1.837E+00  Arabidopsis thaliana
  8j2b-assembly1_A  TM=5.603E-01  e=8.712E+00  Chloroflexus aurantiacus J-10-fl

Solvent-accessible surface area (backbone atoms only — not comparable to full-atom values): 11252 Å² total; per-residue (Å²): 131,86,80,74,54,43,40,30,42,40,36,27,48,60,65,54,69,78,55,79,64,29,18,57,26,66,57,92,92,50,99,54,74,43,36,24,74,48,67,29,76,42,91,58,98,76,67,89,64,53,69,44,56,55,50,56,66,36,46,35,37,39,37,51,53,13,54,63,64,59,41,54,61,50,72,81,67,42,46,77,58,49,53,52,68,60,45,52,50,60,33,45,79,68,22,35,44,45,35,20,54,78,75,56,61,61,85,81,53,51,88,32,53,43,77,75,15,34,38,38,30,36,19,72,69,25,46,53,53,49,49,67,68,38,66,91,36,60,94,74,55,54,58,44,79,44,81,44,75,40,55,45,81,90,50,87,48,74,88,47,52,66,44,70,47,86,75,90,62,76,68,74,46,59,67,49,49,54,61,40,60,70,56,38,51,56,51,25,37,57,72,76,57,67,73,131

Sequence (196 aa):
MHNENIRVLVVGLDKYPRNKRYGPLSLKGYDFCTVAFIPKLNNEKKHKDSDCERLYKITSYRRVMSFLAGKPLKMTEFSKYTNVEKVVHEFKEKGIYFVNIKELEINEIKHRFDENTLIILFGVATERAWKAQTKNLEDELNVKELFFHHPSPQVHHDDWKYYDHEMKNRESLKVNTEYINKTMPKVYDLVNNMDI

Mean predicted aligned error: 7.44 Å